Protein AF-A0A173RDM0-F1 (afdb_monomer_lite)

Secondary structure (DSSP, 8-state):
--PPPSS--HHHHHHS-HHHHHHHHHHHHHHHHHHHHHHHHHSS-HHHHHHHHHHHHHHHHHHHHHH-TTT--HHHHHHHHHHHHHHHHHHHHHHHHHHHHHHHHHHHHHHHHHHHHHHHHHHHHHHHHHHHHHHHHHHHHHHHHTTS-STTHHHHHHHHHHHHHHHHHHHHHHHHHHHHHHHHHHHHHHHHHHHHHHHHHHHHHHHHHTTSTT----HHHHHHHHHHHHHHHHHHHHHHHHHHHHHHHHHHHHHHHTT-

Foldseek 3Di:
DPFDDLAAPPVLLVPDDPVLVVQLVVLVVQLVVLLVVLLVLLQDFPVVNLVVLLVVLLVVLVVVCVVVVPPDDPVVSNVSSVVCSVVSSLVVLLQSLLSSLQSSLSNSVSRLVSVVVVVVVVVVVVVVVVVVVVVVVVVVCVVVCVPPDDDPCPVVVVVVVVVVVVVVVVVVVVVVVVVVVVSVVSSVVSSVVSLVVSLVSLQVSLVSSCPHPPGHRDPVSSVSSSVSSVNSNCVNVVVVVVVVVVVVVVVVVVVVVVVD

InterPro domains:
  IPR006976 VanZ-LLP1 [PF04892] (29-237)

Structure (mmCIF, N/CA/C/O backbone):
data_AF-A0A173RDM0-F1
#
_entry.id   AF-A0A173RDM0-F1
#
loop_
_atom_site.group_PDB
_atom_site.id
_atom_site.type_symbol
_atom_site.label_atom_id
_atom_site.label_alt_id
_atom_site.label_comp_id
_atom_site.label_asym_id
_atom_site.label_entity_id
_atom_site.label_seq_id
_atom_site.pdbx_PDB_ins_code
_atom_site.Cartn_x
_atom_site.Cartn_y
_atom_site.Cartn_z
_atom_site.occupancy
_atom_site.B_iso_or_equiv
_atom_site.auth_seq_id
_atom_site.auth_comp_id
_atom_site.auth_asym_id
_atom_site.auth_atom_id
_atom_site.pdbx_PDB_model_num
ATOM 1 N N . MET A 1 1 ? 6.163 -3.564 24.973 1.00 37.34 1 MET A N 1
ATOM 2 C CA . MET A 1 1 ? 4.983 -3.225 24.145 1.00 37.34 1 MET A CA 1
ATOM 3 C C . MET A 1 1 ? 4.821 -4.294 23.071 1.00 37.34 1 MET A C 1
ATOM 5 O O . MET A 1 1 ? 5.666 -4.372 22.192 1.00 37.34 1 MET A O 1
ATOM 9 N N . ARG A 1 2 ? 3.817 -5.180 23.154 1.00 45.16 2 ARG A N 1
ATOM 10 C CA . ARG A 1 2 ? 3.552 -6.128 22.054 1.00 45.16 2 ARG A CA 1
ATOM 11 C C . ARG A 1 2 ? 2.867 -5.345 20.935 1.00 45.16 2 ARG A C 1
ATOM 13 O O . ARG A 1 2 ? 1.696 -5.005 21.074 1.00 45.16 2 ARG A O 1
ATOM 20 N N . GLY A 1 3 ? 3.622 -4.988 19.896 1.00 52.41 3 GLY A N 1
ATOM 21 C CA . GLY A 1 3 ? 3.074 -4.339 18.705 1.00 52.41 3 GLY A CA 1
ATOM 22 C C . GLY A 1 3 ? 1.970 -5.198 18.088 1.00 52.41 3 GLY A C 1
ATOM 23 O O . GLY A 1 3 ? 2.013 -6.427 18.182 1.00 52.41 3 GLY A O 1
ATOM 24 N N . LEU A 1 4 ? 0.963 -4.561 17.495 1.00 55.09 4 LEU A N 1
ATOM 25 C CA . LEU A 1 4 ? -0.142 -5.276 16.863 1.00 55.09 4 LEU A CA 1
ATOM 26 C C . LEU A 1 4 ? 0.380 -6.170 15.726 1.00 55.09 4 LEU A C 1
ATOM 28 O O . LEU A 1 4 ? 1.287 -5.757 15.007 1.00 55.09 4 LEU A O 1
ATOM 32 N N . PRO A 1 5 ? -0.108 -7.408 15.587 1.00 61.81 5 PRO A N 1
ATOM 33 C CA . PRO A 1 5 ? 0.360 -8.323 14.549 1.00 61.81 5 PRO A CA 1
ATOM 34 C C . PRO A 1 5 ? 0.052 -7.803 13.130 1.00 61.81 5 PRO A C 1
ATOM 36 O O . PRO A 1 5 ? -0.924 -7.088 12.926 1.00 61.81 5 PRO A O 1
ATOM 39 N N . PHE A 1 6 ? 0.845 -8.205 12.124 1.00 71.25 6 PHE A N 1
ATOM 40 C CA . PHE A 1 6 ? 0.578 -7.945 10.686 1.00 71.25 6 PHE A CA 1
ATOM 41 C C . PHE A 1 6 ? -0.589 -8.804 10.136 1.00 71.25 6 PHE A C 1
ATOM 43 O O . PHE A 1 6 ? -0.755 -9.017 8.937 1.00 71.25 6 PHE A O 1
ATOM 50 N N . TYR A 1 7 ? -1.396 -9.357 11.034 1.00 77.56 7 TYR A N 1
ATOM 51 C CA . TYR A 1 7 ? -2.495 -10.266 10.759 1.00 77.56 7 TYR A CA 1
ATOM 52 C C . TYR A 1 7 ? -3.587 -10.053 11.803 1.00 77.56 7 TYR A C 1
ATOM 54 O O . TYR A 1 7 ? -3.336 -9.547 12.894 1.00 77.56 7 TYR A O 1
ATOM 62 N N . VAL A 1 8 ? -4.805 -10.475 11.483 1.00 81.94 8 VAL A N 1
ATOM 63 C CA . VAL A 1 8 ? -5.948 -10.372 12.393 1.00 81.94 8 VAL A CA 1
ATOM 64 C C . VAL A 1 8 ? -5.912 -11.517 13.395 1.00 81.94 8 VAL A C 1
ATOM 66 O O . VAL A 1 8 ? -5.860 -12.686 13.009 1.00 81.94 8 VAL A O 1
ATOM 69 N N . LYS A 1 9 ? -6.008 -11.217 14.695 1.00 84.44 9 LYS A N 1
ATOM 70 C CA . LYS A 1 9 ? -6.143 -12.263 15.726 1.00 84.44 9 LYS A CA 1
ATOM 71 C C . LYS A 1 9 ? -7.353 -13.164 15.458 1.00 84.44 9 LYS A C 1
ATOM 73 O O . LYS A 1 9 ? -8.431 -12.680 15.109 1.00 84.44 9 LYS A O 1
ATOM 78 N N . ARG A 1 10 ? -7.219 -14.467 15.737 1.00 84.75 10 ARG A N 1
ATOM 79 C CA . ARG A 1 10 ? -8.282 -15.475 15.530 1.00 84.75 10 ARG A CA 1
ATOM 80 C C . ARG A 1 10 ? -9.626 -15.063 16.142 1.00 84.75 10 ARG A C 1
ATOM 82 O O . ARG A 1 10 ? -10.663 -15.229 15.509 1.00 84.75 10 ARG A O 1
ATOM 89 N N . GLU A 1 11 ? -9.611 -14.481 17.341 1.00 81.94 11 GLU A N 1
ATOM 90 C CA . GLU A 1 11 ? -10.818 -13.986 18.019 1.00 81.94 11 GLU A CA 1
ATOM 91 C C . GLU A 1 11 ? -11.500 -12.830 17.275 1.00 81.94 11 GLU A C 1
ATOM 93 O O . GLU A 1 11 ? -12.729 -12.777 17.210 1.00 81.94 11 GLU A O 1
ATOM 98 N N . ALA A 1 12 ? -10.713 -11.912 16.705 1.00 81.06 12 ALA A N 1
ATOM 99 C CA . ALA A 1 12 ? -11.221 -10.787 15.925 1.00 81.06 12 ALA A CA 1
ATOM 100 C C . ALA A 1 12 ? -11.820 -11.269 14.607 1.00 81.06 12 ALA A C 1
ATOM 102 O O . ALA A 1 12 ? -12.939 -10.884 14.275 1.00 81.06 12 ALA A O 1
ATOM 103 N N . PHE A 1 13 ? -11.148 -12.194 13.922 1.00 86.25 13 PHE A N 1
ATOM 104 C CA . PHE A 1 13 ? -11.665 -12.793 12.696 1.00 86.25 13 PHE A CA 1
ATOM 105 C C . PHE A 1 13 ? -12.969 -13.572 12.943 1.00 86.25 13 PHE A C 1
ATOM 107 O O . PHE A 1 13 ? -13.962 -13.362 12.249 1.00 86.25 13 PHE A O 1
ATOM 114 N N . ALA A 1 14 ? -13.016 -14.409 13.986 1.00 85.62 14 ALA A N 1
ATOM 115 C CA . ALA A 1 14 ? -14.187 -15.222 14.326 1.00 85.62 14 ALA A CA 1
ATOM 116 C C . ALA A 1 14 ? -15.419 -14.405 14.758 1.00 85.62 14 ALA A C 1
ATOM 118 O O . ALA A 1 14 ? -16.542 -14.899 14.677 1.00 85.62 14 ALA A O 1
ATOM 119 N N . ARG A 1 15 ? -15.232 -13.157 15.200 1.00 84.62 15 ARG A N 1
ATOM 120 C CA . ARG A 1 15 ? -16.315 -12.239 15.602 1.00 84.62 15 ARG A CA 1
ATOM 121 C C . ARG A 1 15 ? -16.619 -11.154 14.566 1.00 84.62 15 ARG A C 1
ATOM 123 O O . ARG A 1 15 ? -17.578 -10.398 14.747 1.00 84.62 15 ARG A O 1
ATOM 130 N N . ALA A 1 16 ? -15.807 -11.056 13.515 1.00 85.50 16 ALA A N 1
ATOM 131 C CA . ALA A 1 16 ? -16.049 -10.170 12.387 1.00 85.50 16 ALA A CA 1
ATOM 132 C C . ALA A 1 16 ? -17.231 -10.677 11.557 1.00 85.50 16 ALA A C 1
ATOM 134 O O . ALA A 1 16 ? -17.419 -11.890 11.406 1.00 85.50 16 ALA A O 1
ATOM 135 N N . ASP A 1 17 ? -17.998 -9.742 11.004 1.00 89.00 17 ASP A N 1
ATOM 136 C CA . ASP A 1 17 ? -19.141 -10.051 10.146 1.00 89.00 17 ASP A CA 1
ATOM 137 C C . ASP A 1 17 ? -18.649 -10.556 8.774 1.00 89.00 17 ASP A C 1
ATOM 139 O O . ASP A 1 17 ? -17.546 -10.212 8.338 1.00 89.00 17 ASP A O 1
ATOM 143 N N . THR A 1 18 ? -19.470 -11.320 8.044 1.00 90.25 18 THR A N 1
ATOM 144 C CA . THR A 1 18 ? -19.082 -11.941 6.758 1.00 90.25 18 THR A CA 1
ATOM 145 C C . THR A 1 18 ? -18.484 -10.937 5.771 1.00 90.25 18 THR A C 1
ATOM 147 O O . THR A 1 18 ? -17.451 -11.204 5.166 1.00 90.25 18 THR A O 1
ATOM 150 N N . ARG A 1 19 ? -19.065 -9.734 5.668 1.00 89.94 19 ARG A N 1
ATOM 151 C CA . ARG A 1 19 ? -18.565 -8.668 4.781 1.00 89.94 19 ARG A CA 1
ATOM 152 C C . ARG A 1 19 ? -17.140 -8.222 5.123 1.00 89.94 19 ARG A C 1
ATOM 154 O O . ARG A 1 19 ? -16.366 -7.933 4.220 1.00 89.94 19 ARG A O 1
ATOM 161 N N . GLN A 1 20 ? -16.792 -8.159 6.409 1.00 88.69 20 GLN A N 1
ATOM 162 C CA . GLN A 1 20 ? -15.454 -7.755 6.858 1.00 88.69 20 GLN A CA 1
ATOM 163 C C . GLN A 1 20 ? -14.430 -8.848 6.574 1.00 88.69 20 GLN A C 1
ATOM 165 O O . GLN A 1 20 ? -13.342 -8.546 6.095 1.00 88.69 20 GLN A O 1
ATOM 170 N N . ARG A 1 21 ? -14.804 -10.113 6.802 1.00 91.12 21 ARG A N 1
ATOM 171 C CA . ARG A 1 21 ? -13.953 -11.261 6.467 1.00 91.12 21 ARG A CA 1
ATOM 172 C C . ARG A 1 21 ? -13.668 -11.322 4.973 1.00 91.12 21 ARG A C 1
ATOM 174 O O . ARG A 1 21 ? -12.517 -11.468 4.589 1.00 91.12 21 ARG A O 1
ATOM 181 N N . VAL A 1 22 ? -14.700 -11.159 4.143 1.00 93.50 22 VAL A N 1
ATOM 182 C CA . VAL A 1 22 ? -14.549 -11.129 2.683 1.00 93.50 22 VAL A CA 1
ATOM 183 C C . VAL A 1 22 ? -13.646 -9.970 2.263 1.00 93.50 22 VAL A C 1
ATOM 185 O O . VAL A 1 22 ? -12.690 -10.198 1.537 1.00 93.50 22 VAL A O 1
ATOM 188 N N . ALA A 1 23 ? -13.875 -8.752 2.765 1.00 93.00 23 ALA A N 1
ATOM 189 C CA . ALA A 1 23 ? -13.035 -7.599 2.431 1.00 93.00 23 ALA A CA 1
ATOM 190 C C . ALA A 1 23 ? -11.559 -7.789 2.832 1.00 93.00 23 ALA A C 1
ATOM 192 O O . ALA A 1 23 ? -10.673 -7.396 2.082 1.00 93.00 23 ALA A O 1
ATOM 193 N N . TYR A 1 24 ? -11.301 -8.422 3.979 1.00 92.88 24 TYR A N 1
ATOM 194 C CA . TYR A 1 24 ? -9.956 -8.776 4.433 1.00 92.88 24 TYR A CA 1
ATOM 195 C C . TYR A 1 24 ? -9.271 -9.824 3.556 1.00 92.88 24 TYR A C 1
ATOM 197 O O . TYR A 1 24 ? -8.104 -9.676 3.205 1.00 92.88 24 TYR A O 1
ATOM 205 N N . ILE A 1 25 ? -9.989 -10.889 3.194 1.00 94.19 25 ILE A N 1
ATOM 206 C CA . ILE A 1 25 ? -9.446 -11.929 2.315 1.00 94.19 25 ILE A CA 1
ATOM 207 C C . ILE A 1 25 ? -9.156 -11.328 0.938 1.00 94.19 25 ILE A C 1
ATOM 209 O O . ILE A 1 25 ? -8.079 -11.540 0.393 1.00 94.19 25 ILE A O 1
ATOM 213 N N . LEU A 1 26 ? -10.076 -10.521 0.402 1.00 96.12 26 LEU A N 1
ATOM 214 C CA . LEU A 1 26 ? -9.888 -9.840 -0.877 1.00 96.12 26 LEU A CA 1
ATOM 215 C C . LEU A 1 26 ? -8.693 -8.881 -0.851 1.00 96.12 26 LEU A C 1
ATOM 217 O O . LEU A 1 26 ? -7.921 -8.869 -1.804 1.00 96.12 26 LEU A O 1
ATOM 221 N N . SER A 1 27 ? -8.496 -8.108 0.224 1.00 95.62 27 SER A N 1
ATOM 222 C CA . SER A 1 27 ? -7.324 -7.230 0.321 1.00 95.62 27 SER A CA 1
ATOM 223 C C . SER A 1 27 ? -6.015 -8.017 0.395 1.00 95.62 27 SER A C 1
ATOM 225 O O . SER A 1 27 ? -5.040 -7.610 -0.228 1.00 95.62 27 SER A O 1
ATOM 227 N N . ALA A 1 28 ? -5.992 -9.165 1.081 1.00 94.88 28 ALA A N 1
ATOM 228 C CA . ALA A 1 28 ? -4.827 -10.051 1.098 1.00 94.88 28 ALA A CA 1
ATOM 229 C C . ALA A 1 28 ? -4.527 -10.636 -0.293 1.00 94.88 28 ALA A C 1
ATOM 231 O O . ALA A 1 28 ? -3.381 -10.625 -0.737 1.00 94.88 28 ALA A O 1
ATOM 232 N N . VAL A 1 29 ? -5.561 -11.093 -1.007 1.00 96.62 29 VAL A N 1
ATOM 233 C CA . VAL A 1 29 ? -5.436 -11.607 -2.381 1.00 96.62 29 VAL A CA 1
ATOM 234 C C . VAL A 1 29 ? -4.909 -10.529 -3.329 1.00 96.62 29 VAL A C 1
ATOM 236 O O . VAL A 1 29 ? -4.059 -10.831 -4.161 1.00 96.62 29 VAL A O 1
ATOM 239 N N . LEU A 1 30 ? -5.351 -9.275 -3.189 1.00 96.94 30 LEU A N 1
ATOM 240 C CA . LEU A 1 30 ? -4.840 -8.157 -3.990 1.00 96.94 30 LEU A CA 1
ATOM 241 C C . LEU A 1 30 ? -3.343 -7.917 -3.762 1.00 96.94 30 LEU A C 1
ATOM 243 O O . LEU A 1 30 ? -2.615 -7.745 -4.735 1.00 96.94 30 LEU A O 1
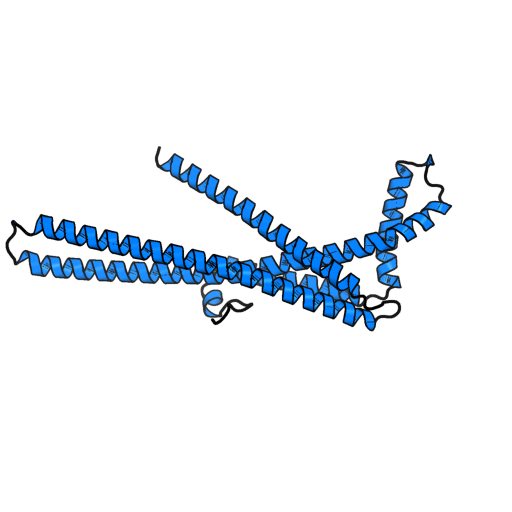ATOM 247 N N . VAL A 1 31 ? -2.876 -7.956 -2.508 1.00 96.31 31 VAL A N 1
ATOM 248 C CA . VAL A 1 31 ? -1.439 -7.842 -2.198 1.00 96.31 31 VAL A CA 1
ATOM 249 C C . VAL A 1 31 ? -0.662 -8.977 -2.858 1.00 96.31 31 VAL A C 1
ATOM 251 O O . VAL A 1 31 ? 0.293 -8.717 -3.579 1.00 96.31 31 VAL A O 1
ATOM 254 N N . ILE A 1 32 ? -1.100 -10.228 -2.678 1.00 96.56 32 ILE A N 1
ATOM 255 C CA . ILE A 1 32 ? -0.444 -11.397 -3.287 1.00 96.56 32 ILE A CA 1
ATOM 256 C C . ILE A 1 32 ? -0.410 -11.265 -4.811 1.00 96.56 32 ILE A C 1
ATOM 258 O O . ILE A 1 32 ? 0.621 -11.508 -5.425 1.00 96.56 32 ILE A O 1
ATOM 262 N N . THR A 1 33 ? -1.515 -10.830 -5.416 1.00 96.31 33 THR A N 1
ATOM 263 C CA . THR A 1 33 ? -1.601 -10.621 -6.865 1.00 96.31 33 THR A CA 1
ATOM 264 C C . THR A 1 33 ? -0.572 -9.596 -7.329 1.00 96.31 33 THR A C 1
ATOM 266 O O . THR A 1 33 ? 0.139 -9.862 -8.292 1.00 96.31 33 THR A O 1
ATOM 269 N N . MET A 1 34 ? -0.437 -8.463 -6.633 1.00 96.50 34 MET A N 1
ATOM 270 C CA . MET A 1 34 ? 0.558 -7.445 -6.985 1.00 96.50 34 MET A CA 1
ATOM 271 C C . MET A 1 34 ? 1.994 -7.945 -6.829 1.00 96.50 34 MET A C 1
ATOM 273 O O . MET A 1 34 ? 2.805 -7.705 -7.717 1.00 96.50 34 MET A O 1
ATOM 277 N N . LEU A 1 35 ? 2.297 -8.697 -5.768 1.00 95.81 35 LEU A N 1
ATOM 278 C CA . LEU A 1 35 ? 3.610 -9.334 -5.610 1.00 95.81 35 LEU A CA 1
ATOM 279 C C . LEU A 1 35 ? 3.883 -10.323 -6.757 1.00 95.81 35 LEU A C 1
ATOM 281 O O . LEU A 1 35 ? 4.968 -10.344 -7.325 1.00 95.81 35 LEU A O 1
ATOM 285 N N . CYS A 1 36 ? 2.892 -11.120 -7.161 1.00 94.19 36 CYS A N 1
ATOM 286 C CA . CYS A 1 36 ? 3.046 -12.022 -8.301 1.00 94.19 36 CYS A CA 1
ATOM 287 C C . CYS A 1 36 ? 3.257 -11.269 -9.620 1.00 94.19 36 CYS A C 1
ATOM 289 O O . CYS A 1 36 ? 4.033 -11.735 -10.447 1.00 94.19 36 CYS A O 1
ATOM 291 N N . VAL A 1 37 ? 2.576 -10.138 -9.831 1.00 92.25 37 VAL A N 1
ATOM 292 C CA . VAL A 1 37 ? 2.743 -9.299 -11.029 1.00 92.25 37 VAL A CA 1
ATOM 293 C C . VAL A 1 37 ? 4.159 -8.726 -11.092 1.00 92.25 37 VAL A C 1
ATOM 295 O O . VAL A 1 37 ? 4.824 -8.923 -12.106 1.00 92.25 37 VAL A O 1
ATOM 298 N N . ILE A 1 38 ? 4.638 -8.109 -10.006 1.00 93.00 38 ILE A N 1
ATOM 299 C CA . ILE A 1 38 ? 5.991 -7.532 -9.931 1.00 93.00 38 ILE A CA 1
ATOM 300 C C . ILE A 1 38 ? 7.040 -8.618 -10.165 1.00 93.00 38 ILE A C 1
ATOM 302 O O . ILE A 1 38 ? 7.865 -8.498 -11.067 1.00 93.00 38 ILE A O 1
ATOM 306 N N . PHE A 1 39 ? 6.932 -9.743 -9.453 1.00 91.62 39 PHE A N 1
ATOM 307 C CA . PHE A 1 39 ? 7.843 -10.871 -9.633 1.00 91.62 39 PHE A CA 1
ATOM 308 C C . PHE A 1 39 ? 7.868 -11.378 -11.082 1.00 91.62 39 PHE A C 1
ATOM 310 O O . PHE A 1 39 ? 8.923 -11.718 -11.612 1.00 91.62 39 PHE A O 1
ATOM 317 N N . ARG A 1 40 ? 6.713 -11.415 -11.758 1.00 89.62 40 ARG A N 1
ATOM 318 C CA . ARG A 1 40 ? 6.636 -11.863 -13.154 1.00 89.62 40 ARG A CA 1
ATOM 319 C C . ARG A 1 40 ? 7.325 -10.893 -14.114 1.00 89.62 40 ARG A C 1
ATOM 321 O O . ARG A 1 40 ? 7.931 -11.350 -15.079 1.00 89.62 40 ARG A O 1
ATOM 328 N N . PHE A 1 41 ? 7.230 -9.587 -13.870 1.00 86.56 41 PHE A N 1
ATOM 329 C CA . PHE A 1 41 ? 7.936 -8.578 -14.663 1.00 86.56 41 PHE A CA 1
ATOM 330 C C . PHE A 1 41 ? 9.437 -8.539 -14.373 1.00 86.56 41 PHE A C 1
ATOM 332 O O . PHE A 1 41 ? 10.229 -8.318 -15.287 1.00 86.56 41 PHE A O 1
ATOM 339 N N . SER A 1 42 ? 9.823 -8.829 -13.136 1.00 85.88 42 SER A N 1
ATOM 340 C CA . SER A 1 42 ? 11.211 -8.979 -12.703 1.00 85.88 42 SER A CA 1
ATOM 341 C C . SER A 1 42 ? 11.891 -10.215 -13.289 1.00 85.88 42 SER A C 1
ATOM 343 O O . SER A 1 42 ? 13.030 -10.139 -13.735 1.00 85.88 42 SER A O 1
ATOM 345 N N . ALA A 1 43 ? 11.173 -11.339 -13.377 1.00 84.25 43 ALA A N 1
ATOM 346 C CA . ALA A 1 43 ? 11.659 -12.577 -13.990 1.00 84.25 43 ALA A CA 1
ATOM 347 C C . ALA A 1 43 ? 11.765 -12.527 -15.521 1.00 84.25 43 ALA A C 1
ATOM 349 O O . ALA A 1 43 ? 12.333 -13.436 -16.122 1.00 84.25 43 ALA A O 1
ATOM 350 N N . ALA A 1 44 ? 11.189 -11.511 -16.163 1.00 80.25 44 ALA A N 1
ATOM 351 C CA . ALA A 1 44 ? 11.292 -11.350 -17.602 1.00 80.25 44 ALA A CA 1
ATOM 352 C C . ALA A 1 44 ? 12.665 -10.770 -17.981 1.00 80.25 44 ALA A C 1
ATOM 354 O O . ALA A 1 44 ? 13.074 -9.726 -17.454 1.00 80.25 44 ALA A O 1
ATOM 355 N N . ASP A 1 45 ? 13.330 -11.409 -18.950 1.00 70.31 45 ASP A N 1
ATOM 356 C CA . ASP A 1 45 ? 14.581 -10.919 -19.535 1.00 70.31 45 ASP A CA 1
ATOM 357 C C . ASP A 1 45 ? 14.460 -9.454 -19.966 1.00 70.31 45 ASP A C 1
ATOM 359 O O . ASP A 1 45 ? 13.380 -8.964 -20.331 1.00 70.31 45 ASP A O 1
ATOM 363 N N . ALA A 1 46 ? 15.592 -8.743 -19.946 1.00 63.31 46 ALA A N 1
ATOM 364 C CA . ALA A 1 46 ? 15.636 -7.325 -20.293 1.00 63.31 46 ALA A CA 1
ATOM 365 C C . ALA A 1 46 ? 14.970 -7.038 -21.649 1.00 63.31 46 ALA A C 1
ATOM 367 O O . ALA A 1 46 ? 14.215 -6.074 -21.746 1.00 63.31 46 ALA A O 1
ATOM 368 N N . THR A 1 47 ? 15.142 -7.931 -22.629 1.00 62.66 47 THR A N 1
ATOM 369 C CA . THR A 1 47 ? 14.545 -7.856 -23.972 1.00 62.66 47 THR A CA 1
ATOM 370 C C . THR A 1 47 ? 13.017 -7.940 -23.966 1.00 62.66 47 THR A C 1
ATOM 372 O O . THR A 1 47 ? 12.344 -7.216 -24.691 1.00 62.66 47 THR A O 1
ATOM 375 N N . HIS A 1 48 ? 12.424 -8.784 -23.123 1.00 62.59 48 HIS A N 1
ATOM 376 C CA . HIS A 1 48 ? 10.969 -8.927 -23.060 1.00 62.59 48 HIS A CA 1
ATOM 377 C C . HIS A 1 48 ? 10.314 -7.722 -22.364 1.00 62.59 48 HIS A C 1
ATOM 379 O O . HIS A 1 48 ? 9.269 -7.230 -22.792 1.00 62.59 48 HIS A O 1
ATOM 385 N N . SER A 1 49 ? 10.951 -7.207 -21.308 1.00 63.22 49 SER A N 1
ATOM 386 C CA . SER A 1 49 ? 10.494 -5.991 -20.620 1.00 63.22 49 SER A CA 1
ATOM 387 C C . SER A 1 49 ? 10.681 -4.719 -21.456 1.00 63.22 49 SER A C 1
ATOM 389 O O . SER A 1 49 ? 9.830 -3.821 -21.421 1.00 63.22 49 SER A O 1
ATOM 391 N N . SER A 1 50 ? 11.765 -4.660 -22.240 1.00 63.38 50 SER A N 1
ATOM 392 C CA . SER A 1 50 ? 12.026 -3.566 -23.166 1.00 63.38 50 SER A CA 1
ATOM 393 C C . SER A 1 50 ? 11.018 -3.601 -24.301 1.00 63.38 50 SER A C 1
ATOM 395 O O . SER A 1 50 ? 10.401 -2.579 -24.534 1.00 63.38 50 SER A O 1
ATOM 397 N N . HIS A 1 51 ? 10.714 -4.753 -24.910 1.00 69.75 51 HIS A N 1
ATOM 398 C CA . HIS A 1 51 ? 9.728 -4.832 -25.998 1.00 69.75 51 HIS A CA 1
ATOM 399 C C . HIS A 1 51 ? 8.315 -4.375 -25.601 1.00 69.75 51 HIS A C 1
ATOM 401 O O . HIS A 1 51 ? 7.627 -3.732 -26.399 1.00 69.75 51 HIS A O 1
ATOM 407 N N . LEU A 1 52 ? 7.861 -4.663 -24.372 1.00 74.38 52 LEU A N 1
ATOM 408 C CA . LEU A 1 52 ? 6.564 -4.163 -23.898 1.00 74.38 52 LEU A CA 1
ATOM 409 C C . LEU A 1 52 ? 6.572 -2.631 -23.787 1.00 74.38 52 LEU A C 1
ATOM 411 O O . LEU A 1 52 ? 5.644 -1.966 -24.254 1.00 74.38 52 LEU A O 1
ATOM 415 N N . SER A 1 53 ? 7.642 -2.077 -23.210 1.00 73.25 53 SER A N 1
ATOM 416 C CA . SER A 1 53 ? 7.826 -0.631 -23.060 1.00 73.25 53 SER A CA 1
ATOM 417 C C . SER A 1 53 ? 8.021 0.049 -24.417 1.00 73.25 53 SER A C 1
ATOM 419 O O . SER A 1 53 ? 7.377 1.053 -24.692 1.00 73.25 53 SER A O 1
ATOM 421 N N . GLU A 1 54 ? 8.822 -0.533 -25.304 1.00 70.75 54 GLU A N 1
ATOM 422 C CA . GLU A 1 54 ? 9.084 -0.115 -26.682 1.00 70.75 54 GLU A CA 1
ATOM 423 C C . GLU A 1 54 ? 7.781 -0.049 -27.486 1.00 70.75 54 GLU A C 1
ATOM 425 O O . GLU A 1 54 ? 7.509 0.951 -28.147 1.00 70.75 54 GLU A O 1
ATOM 430 N N . GLY A 1 55 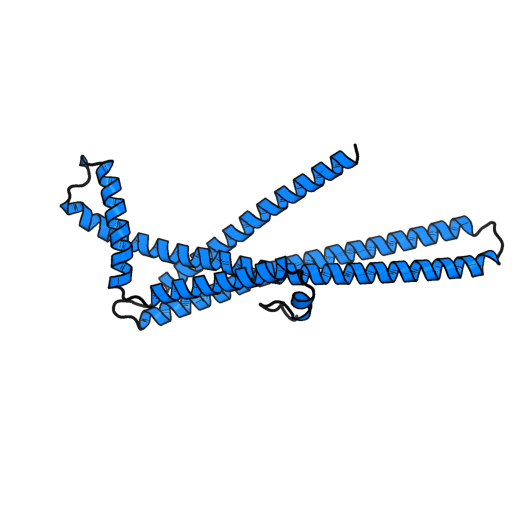? 6.904 -1.051 -27.357 1.00 74.75 55 GLY A N 1
ATOM 431 C CA . GLY A 1 55 ? 5.578 -1.033 -27.975 1.00 74.75 55 GLY A CA 1
ATOM 432 C C . GLY A 1 55 ? 4.716 0.147 -27.509 1.00 74.75 55 GLY A C 1
ATOM 433 O O . GLY A 1 55 ? 4.031 0.771 -28.325 1.00 74.75 55 GLY A O 1
ATOM 434 N N . VAL A 1 56 ? 4.773 0.493 -26.219 1.00 80.00 56 VAL A N 1
ATOM 435 C CA . VAL A 1 56 ? 4.109 1.689 -25.669 1.00 80.00 56 VAL A CA 1
ATOM 436 C C . VAL A 1 56 ? 4.774 2.970 -26.181 1.00 80.00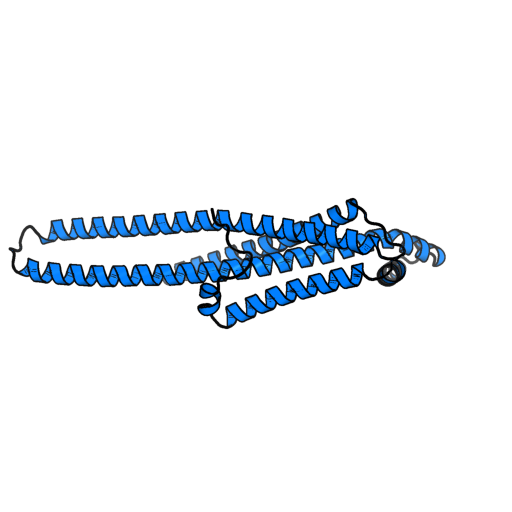 56 VAL A C 1
ATOM 438 O O . VAL A 1 56 ? 4.068 3.879 -26.614 1.00 80.00 56 VAL A O 1
ATOM 441 N N . CYS A 1 57 ? 6.106 3.029 -26.215 1.00 79.06 57 CYS A N 1
ATOM 442 C CA . CYS A 1 57 ? 6.878 4.178 -26.694 1.00 79.06 57 CYS A CA 1
ATOM 443 C C . CYS A 1 57 ? 6.587 4.480 -28.164 1.00 79.06 57 CYS A C 1
ATOM 445 O O . CYS A 1 57 ? 6.281 5.617 -28.516 1.00 79.06 57 CYS A O 1
ATOM 447 N N . ILE A 1 58 ? 6.604 3.457 -29.020 1.00 77.75 58 ILE A N 1
ATOM 448 C CA . ILE A 1 58 ? 6.299 3.577 -30.447 1.00 77.75 58 ILE A CA 1
ATOM 449 C C . ILE A 1 58 ? 4.861 4.058 -30.651 1.00 77.75 58 ILE A C 1
ATOM 451 O O . ILE A 1 58 ? 4.628 4.912 -31.506 1.00 77.75 58 ILE A O 1
ATOM 455 N N . ARG A 1 59 ? 3.889 3.546 -29.880 1.00 81.94 59 ARG A N 1
ATOM 456 C CA . ARG A 1 59 ? 2.504 4.045 -29.934 1.00 81.94 59 ARG A CA 1
ATOM 457 C C . ARG A 1 59 ? 2.443 5.519 -29.546 1.00 81.94 59 ARG A C 1
ATOM 459 O O . ARG A 1 59 ? 1.901 6.307 -30.308 1.00 81.94 59 ARG A O 1
ATOM 466 N N . LEU A 1 60 ? 3.063 5.900 -28.430 1.00 80.94 60 LEU A N 1
ATOM 467 C CA . LEU A 1 60 ? 3.077 7.282 -27.945 1.00 80.94 60 LEU A CA 1
ATOM 468 C C . LEU A 1 60 ? 3.690 8.245 -28.976 1.00 80.94 60 LEU A C 1
ATOM 470 O O . LEU A 1 60 ? 3.116 9.281 -29.294 1.00 80.94 60 LEU A O 1
ATOM 474 N N . VAL A 1 61 ? 4.838 7.872 -29.540 1.00 80.12 61 VAL A N 1
ATOM 475 C CA . VAL A 1 61 ? 5.568 8.664 -30.536 1.00 80.12 61 VAL A CA 1
ATOM 476 C C . VAL A 1 61 ? 4.800 8.757 -31.860 1.00 80.12 61 VAL A C 1
ATOM 478 O O . VAL A 1 61 ? 4.820 9.806 -32.501 1.00 80.12 61 VAL A O 1
ATOM 481 N N . ARG A 1 62 ? 4.066 7.708 -32.263 1.00 80.06 62 ARG A N 1
ATOM 482 C CA . ARG A 1 62 ? 3.165 7.763 -33.430 1.00 80.06 62 ARG A CA 1
ATOM 483 C C . ARG A 1 62 ? 1.994 8.716 -33.216 1.00 80.06 62 ARG A C 1
ATOM 485 O O . ARG A 1 62 ? 1.708 9.497 -34.120 1.00 80.06 62 ARG A O 1
ATOM 492 N N . GLU A 1 63 ? 1.355 8.673 -32.048 1.00 82.19 63 GLU A N 1
ATOM 493 C CA . GLU A 1 63 ? 0.280 9.614 -31.710 1.00 82.19 63 GLU A CA 1
ATOM 494 C C . GLU A 1 63 ? 0.804 11.057 -31.722 1.00 82.19 63 GLU A C 1
ATOM 496 O O . GLU A 1 63 ? 0.202 11.924 -32.350 1.00 82.19 63 GLU A O 1
ATOM 501 N N . LEU A 1 64 ? 1.984 11.315 -31.146 1.00 78.56 64 LEU A N 1
ATOM 502 C CA . LEU A 1 64 ? 2.612 12.643 -31.180 1.00 78.56 64 LEU A CA 1
ATOM 503 C C . LEU A 1 64 ? 2.916 13.118 -32.610 1.00 78.56 64 LEU A C 1
ATOM 505 O O . LEU A 1 64 ? 2.641 14.271 -32.940 1.00 78.56 64 LEU A O 1
ATOM 509 N N . ASN A 1 65 ? 3.416 12.235 -33.480 1.00 80.06 65 ASN A N 1
ATOM 510 C CA . ASN A 1 65 ? 3.649 12.554 -34.891 1.00 80.06 65 ASN A CA 1
ATOM 511 C C . ASN A 1 65 ? 2.350 12.833 -35.671 1.00 80.06 65 ASN A C 1
ATOM 513 O O . ASN A 1 65 ? 2.372 13.590 -36.635 1.00 80.06 65 ASN A O 1
ATOM 517 N N . SER A 1 66 ? 1.216 12.247 -35.269 1.00 80.56 66 SER A N 1
ATOM 518 C CA . SER A 1 66 ? -0.085 12.554 -35.883 1.00 80.56 66 SER A CA 1
ATOM 519 C C . SER A 1 66 ? -0.559 13.982 -35.579 1.00 80.56 66 SER A C 1
ATOM 521 O O . SER A 1 66 ? -1.251 14.585 -36.396 1.00 80.56 66 SER A O 1
ATOM 523 N N . VAL A 1 67 ? -0.141 14.536 -34.435 1.00 82.50 67 VAL A N 1
ATOM 524 C CA . VAL A 1 67 ? -0.484 15.895 -33.991 1.00 82.50 67 VAL A CA 1
ATOM 525 C C . VAL A 1 67 ? 0.541 16.926 -34.487 1.00 82.50 67 VAL A C 1
ATOM 527 O O . VAL A 1 67 ? 0.162 18.047 -34.818 1.00 82.50 67 VAL A O 1
ATOM 530 N N . PHE A 1 68 ? 1.823 16.550 -34.592 1.00 78.81 68 PHE A N 1
ATOM 531 C CA . PHE A 1 68 ? 2.923 17.433 -35.014 1.00 78.81 68 PHE A CA 1
ATOM 532 C C . PHE A 1 68 ? 3.788 16.820 -36.137 1.00 78.81 68 PHE A C 1
ATOM 534 O O . PHE A 1 68 ? 4.966 16.516 -35.922 1.00 78.81 68 PHE A O 1
ATOM 541 N N . PRO A 1 69 ? 3.241 16.650 -37.354 1.00 71.19 69 PRO A N 1
ATOM 542 C CA . PRO A 1 69 ? 3.910 15.930 -38.443 1.00 71.19 69 PRO A CA 1
ATOM 543 C C . PRO A 1 69 ? 5.176 16.616 -38.987 1.00 71.19 69 PRO A C 1
ATOM 545 O O . PRO A 1 69 ? 6.071 15.933 -39.481 1.00 71.19 69 PRO A O 1
ATOM 548 N N . GLU A 1 70 ? 5.299 17.944 -38.880 1.00 68.94 70 GLU A N 1
ATOM 549 C CA . GLU A 1 70 ? 6.487 18.682 -39.352 1.00 68.94 70 GLU A CA 1
ATOM 550 C C . GLU A 1 70 ? 7.728 18.486 -38.465 1.00 68.94 70 GLU A C 1
ATOM 552 O O . GLU A 1 70 ? 8.854 18.690 -38.919 1.00 68.94 70 GLU A O 1
ATOM 557 N N . GLN A 1 71 ? 7.555 18.075 -37.205 1.00 69.69 71 GLN A N 1
ATOM 558 C CA . GLN A 1 71 ? 8.657 18.001 -36.239 1.00 69.69 71 GLN A CA 1
ATOM 559 C C . GLN A 1 71 ? 9.354 16.629 -36.203 1.00 69.69 71 GLN A C 1
ATOM 561 O O . GLN A 1 71 ? 10.506 16.549 -35.765 1.00 69.69 71 GLN A O 1
ATOM 566 N N . PHE A 1 72 ? 8.719 15.553 -36.696 1.00 66.94 72 PHE A N 1
ATOM 567 C CA . PHE A 1 72 ? 9.219 14.183 -36.511 1.00 66.94 72 PHE A CA 1
ATOM 568 C C . PHE A 1 72 ? 9.229 13.319 -37.794 1.00 66.94 72 PHE A C 1
ATOM 570 O O . PHE A 1 72 ? 8.371 12.461 -37.998 1.00 66.94 72 PHE A O 1
ATOM 577 N N . PRO A 1 73 ? 10.265 13.442 -38.648 1.00 68.88 73 PRO A N 1
ATOM 578 C CA . PRO A 1 73 ? 10.512 12.501 -39.743 1.00 68.88 73 PRO A CA 1
ATOM 579 C C . PRO A 1 73 ? 10.629 11.056 -39.231 1.00 68.88 73 PRO A C 1
ATOM 581 O O . PRO A 1 73 ? 11.204 10.820 -38.165 1.00 68.88 73 PRO A O 1
ATOM 584 N N . LYS A 1 74 ? 10.154 10.073 -40.011 1.00 68.94 74 LYS A N 1
ATOM 585 C CA . LYS A 1 74 ? 10.039 8.661 -39.583 1.00 68.94 74 LYS A CA 1
ATOM 586 C C . LYS A 1 74 ? 11.339 8.040 -39.046 1.00 68.94 74 LYS A C 1
ATOM 588 O O . LYS A 1 74 ? 11.281 7.227 -38.131 1.00 68.94 74 LYS A O 1
ATOM 593 N N . GLU A 1 75 ? 12.497 8.460 -39.549 1.00 70.69 75 GLU A N 1
ATOM 594 C CA . GLU A 1 75 ? 13.817 7.996 -39.086 1.00 70.69 75 GLU A CA 1
ATOM 595 C C . GLU A 1 75 ? 14.203 8.520 -37.694 1.00 70.69 75 GLU A C 1
ATOM 597 O O . GLU A 1 75 ? 14.923 7.852 -36.954 1.00 70.69 75 GLU A O 1
ATOM 602 N N . LYS A 1 76 ? 13.710 9.701 -37.296 1.00 74.88 76 LYS A N 1
ATOM 603 C CA . LYS A 1 76 ? 13.936 10.244 -35.948 1.00 74.88 76 LYS A CA 1
ATOM 604 C C . LYS A 1 76 ? 13.016 9.606 -34.906 1.00 74.88 76 LYS A C 1
ATOM 606 O O . LYS A 1 76 ? 13.380 9.588 -33.735 1.00 74.88 76 LYS A O 1
ATOM 611 N N . LEU A 1 77 ? 11.866 9.057 -35.314 1.00 71.94 77 LEU A N 1
ATOM 612 C CA . LEU A 1 77 ? 10.884 8.459 -34.396 1.00 71.94 77 LEU A CA 1
ATOM 613 C C . LEU A 1 77 ? 11.477 7.307 -33.577 1.00 71.94 77 LEU A C 1
ATOM 615 O O . LEU A 1 77 ? 11.185 7.207 -32.391 1.00 71.94 77 LEU A O 1
ATOM 619 N N . VAL A 1 78 ? 12.330 6.472 -34.181 1.00 74.75 78 VAL A N 1
ATOM 620 C CA . VAL A 1 78 ? 12.961 5.332 -33.489 1.00 74.75 78 VAL A CA 1
ATOM 621 C C . VAL A 1 78 ? 13.927 5.820 -32.408 1.00 74.75 78 VAL A C 1
ATOM 623 O O . VAL A 1 78 ? 13.812 5.414 -31.259 1.00 74.75 78 VAL A O 1
ATOM 626 N N . LYS A 1 79 ? 14.790 6.792 -32.733 1.00 79.75 79 LYS A N 1
ATOM 627 C CA . LYS A 1 79 ? 15.722 7.391 -31.760 1.00 79.75 79 LYS A CA 1
ATOM 628 C C . LYS A 1 79 ? 14.997 8.089 -30.607 1.00 79.75 79 LYS A C 1
ATOM 630 O O . LYS A 1 79 ? 15.455 8.051 -29.470 1.00 79.75 79 LYS A O 1
ATOM 635 N N . VAL A 1 80 ? 13.866 8.740 -30.893 1.00 79.56 80 VAL A N 1
ATOM 636 C CA . VAL A 1 80 ? 13.025 9.358 -29.857 1.00 79.56 80 VAL A CA 1
ATOM 637 C C . VAL A 1 80 ? 12.366 8.287 -28.988 1.00 79.56 80 VAL A C 1
ATOM 639 O O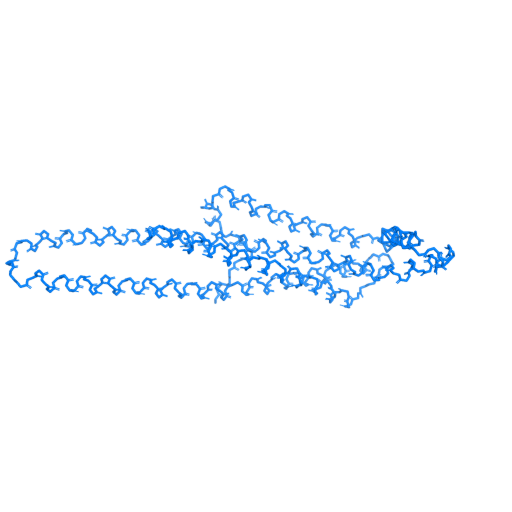 . VAL A 1 80 ? 12.361 8.438 -27.771 1.00 79.56 80 VAL A O 1
ATOM 642 N N . ALA A 1 81 ? 11.857 7.203 -29.583 1.00 78.06 81 ALA A N 1
ATOM 643 C CA . ALA A 1 81 ? 11.259 6.085 -28.854 1.00 78.06 81 ALA A CA 1
ATOM 644 C C . ALA A 1 81 ? 12.264 5.416 -27.897 1.00 78.06 81 ALA A C 1
ATOM 646 O O . ALA A 1 81 ? 11.935 5.207 -26.733 1.00 78.06 81 ALA A O 1
ATOM 647 N N . GLU A 1 82 ? 13.498 5.172 -28.345 1.00 79.81 82 GLU A N 1
ATOM 648 C CA . GLU A 1 82 ? 14.587 4.647 -27.505 1.00 79.81 82 GLU A CA 1
ATOM 649 C C . GLU A 1 82 ? 14.930 5.601 -26.347 1.00 79.81 82 GLU A C 1
ATOM 651 O O . GLU A 1 82 ? 15.122 5.172 -25.208 1.00 79.81 82 GLU A O 1
ATOM 656 N N . ALA A 1 83 ? 14.952 6.915 -26.604 1.00 83.50 83 ALA A N 1
ATOM 657 C CA . ALA A 1 83 ? 15.250 7.915 -25.579 1.00 83.50 83 ALA A CA 1
ATOM 658 C C . ALA A 1 83 ? 14.174 7.987 -24.477 1.00 83.50 83 ALA A C 1
ATOM 660 O O . ALA A 1 83 ? 14.502 8.241 -23.315 1.00 83.50 83 ALA A O 1
ATOM 661 N N . ILE A 1 84 ? 12.899 7.760 -24.819 1.00 83.56 84 ILE A N 1
ATOM 662 C CA . ILE A 1 84 ? 11.790 7.768 -23.849 1.00 83.56 84 ILE A CA 1
ATOM 663 C C . ILE A 1 84 ? 11.556 6.408 -23.178 1.00 83.56 84 ILE A C 1
ATOM 665 O O . ILE A 1 84 ? 10.911 6.365 -22.129 1.00 83.56 84 ILE A O 1
ATOM 669 N N . GLU A 1 85 ? 12.096 5.314 -23.726 1.00 84.06 85 GLU A N 1
ATOM 670 C CA . GLU A 1 85 ? 11.912 3.959 -23.194 1.00 84.06 85 GLU A CA 1
ATOM 671 C C . GLU A 1 85 ? 12.418 3.836 -21.755 1.00 84.06 85 GLU A C 1
ATOM 673 O O . GLU A 1 85 ? 11.710 3.329 -20.883 1.00 84.06 85 GLU A O 1
ATOM 678 N N . TYR A 1 86 ? 13.621 4.348 -21.478 1.00 82.19 86 TYR A N 1
ATOM 679 C CA . TYR A 1 86 ? 14.199 4.289 -20.137 1.00 82.19 86 TYR A CA 1
ATOM 680 C C . TYR A 1 86 ? 13.337 5.033 -19.092 1.00 82.19 86 TYR A C 1
ATOM 682 O O . TYR A 1 86 ? 12.983 4.410 -18.085 1.00 82.19 86 TYR A O 1
ATOM 690 N N . PRO A 1 87 ? 12.942 6.309 -19.301 1.00 86.38 87 PRO A N 1
ATOM 691 C CA . PRO A 1 87 ? 11.991 6.997 -18.427 1.00 86.38 87 PRO A CA 1
ATOM 692 C C . PRO A 1 87 ? 10.662 6.258 -18.257 1.00 86.38 87 PRO A C 1
ATOM 694 O O . PRO A 1 87 ? 10.204 6.094 -17.128 1.00 86.38 87 PRO A O 1
ATOM 697 N N . ILE A 1 88 ? 10.062 5.771 -19.350 1.00 86.06 88 ILE A N 1
ATOM 698 C CA . ILE A 1 88 ? 8.767 5.076 -19.307 1.00 86.06 88 ILE A CA 1
ATOM 699 C C . ILE A 1 88 ? 8.860 3.802 -18.468 1.00 86.06 88 ILE A C 1
ATOM 701 O O . ILE A 1 88 ? 7.994 3.565 -17.626 1.00 86.06 88 ILE A O 1
ATOM 705 N N . ARG A 1 89 ? 9.942 3.031 -18.613 1.00 83.44 89 ARG A N 1
ATOM 706 C CA . ARG A 1 89 ? 10.193 1.848 -17.784 1.00 83.44 89 ARG A CA 1
ATOM 707 C C . ARG A 1 89 ? 10.303 2.209 -16.301 1.00 83.44 89 ARG A C 1
ATOM 709 O O . ARG A 1 89 ? 9.711 1.529 -15.470 1.00 83.44 89 ARG A O 1
ATOM 716 N N . LYS A 1 90 ? 11.009 3.289 -15.947 1.00 85.19 90 LYS A N 1
ATOM 717 C CA . LYS A 1 90 ? 11.100 3.746 -14.546 1.00 85.19 90 LYS A CA 1
ATOM 718 C C . LYS A 1 90 ? 9.760 4.214 -13.990 1.00 85.19 90 LYS A C 1
ATOM 720 O O . LYS A 1 90 ? 9.453 3.921 -12.839 1.00 85.19 90 LYS A O 1
ATOM 725 N N . CYS A 1 91 ? 8.938 4.867 -14.805 1.00 88.75 91 CYS A N 1
ATOM 726 C CA . CYS A 1 91 ? 7.573 5.205 -14.418 1.00 88.75 91 CYS A CA 1
ATOM 727 C C . CYS A 1 91 ? 6.705 3.957 -14.210 1.00 88.75 91 CYS A C 1
ATOM 729 O O . CYS A 1 91 ? 5.920 3.938 -13.266 1.00 88.75 91 CYS A O 1
ATOM 731 N N . ALA A 1 92 ? 6.854 2.920 -15.041 1.00 88.31 92 ALA A N 1
ATOM 732 C CA . ALA A 1 92 ? 6.121 1.664 -14.885 1.00 88.31 92 ALA A CA 1
ATOM 733 C C . ALA A 1 92 ? 6.449 0.987 -13.545 1.00 88.31 92 ALA A C 1
ATOM 735 O O . ALA A 1 92 ? 5.533 0.776 -12.749 1.00 88.31 92 ALA A O 1
ATOM 736 N N . HIS A 1 93 ? 7.733 0.779 -13.236 1.00 88.75 93 HIS A N 1
ATOM 737 C CA . HIS A 1 93 ? 8.158 0.224 -11.944 1.00 88.75 93 HIS A CA 1
ATOM 738 C C . HIS A 1 93 ? 7.663 1.079 -10.767 1.00 88.75 93 HIS A C 1
ATOM 740 O O . HIS A 1 93 ? 6.975 0.577 -9.877 1.00 88.75 93 HIS A O 1
ATOM 746 N N . PHE A 1 94 ? 7.843 2.404 -10.829 1.00 94.44 94 PHE A N 1
ATOM 747 C CA . PHE A 1 94 ? 7.289 3.316 -9.825 1.00 94.44 94 PHE A CA 1
ATOM 748 C C . PHE A 1 94 ? 5.775 3.120 -9.628 1.00 94.44 94 PHE A C 1
ATOM 750 O O . PHE A 1 94 ? 5.296 3.096 -8.494 1.00 94.44 94 PHE A O 1
ATOM 757 N N . THR A 1 95 ? 5.001 2.964 -10.710 1.00 94.12 95 THR A N 1
ATOM 758 C CA . THR A 1 95 ? 3.548 2.755 -10.618 1.00 94.12 95 THR A CA 1
ATOM 759 C C . THR A 1 95 ? 3.172 1.393 -10.041 1.00 94.12 95 THR A C 1
ATOM 761 O O . THR A 1 95 ? 2.238 1.322 -9.243 1.00 94.12 95 THR A O 1
ATOM 764 N N . GLU A 1 96 ? 3.897 0.326 -10.378 1.00 94.06 96 GLU A N 1
ATOM 765 C CA . GLU A 1 96 ? 3.687 -1.015 -9.820 1.00 94.06 96 GLU A CA 1
ATOM 766 C C . GLU A 1 96 ? 3.880 -1.001 -8.303 1.00 94.06 96 GLU A C 1
ATOM 768 O O . GLU A 1 96 ? 3.010 -1.452 -7.549 1.00 94.06 96 GLU A O 1
ATOM 773 N N . TYR A 1 97 ? 4.970 -0.383 -7.852 1.00 96.06 97 TYR A N 1
ATOM 774 C CA . TYR A 1 97 ? 5.278 -0.210 -6.440 1.00 96.06 97 TYR A CA 1
ATOM 775 C C . TYR A 1 97 ? 4.321 0.770 -5.743 1.00 96.06 97 TYR A C 1
ATOM 777 O O . TYR A 1 97 ? 3.924 0.530 -4.601 1.00 96.06 97 TYR A O 1
ATOM 785 N N . ALA A 1 98 ? 3.825 1.808 -6.421 1.00 97.56 98 ALA A N 1
ATOM 786 C CA . ALA A 1 98 ? 2.755 2.652 -5.885 1.00 97.56 98 ALA A CA 1
ATOM 787 C C . ALA A 1 98 ? 1.448 1.876 -5.666 1.00 97.56 98 ALA A C 1
ATOM 789 O O . ALA A 1 98 ? 0.801 2.024 -4.625 1.00 97.56 98 ALA A O 1
ATOM 790 N N . VAL A 1 99 ? 1.069 0.993 -6.593 1.00 97.44 99 VAL A N 1
ATOM 791 C CA . VAL A 1 99 ? -0.099 0.116 -6.420 1.00 97.44 99 VAL A CA 1
ATOM 792 C C . VAL A 1 99 ? 0.144 -0.909 -5.304 1.00 97.44 99 VAL A C 1
ATOM 794 O O . VAL A 1 99 ? -0.765 -1.171 -4.506 1.00 97.44 99 VAL A O 1
ATOM 797 N N . LEU A 1 100 ? 1.363 -1.440 -5.168 1.00 97.31 100 LEU A N 1
ATOM 798 C CA . LEU A 1 100 ? 1.742 -2.276 -4.026 1.00 97.31 100 LEU A CA 1
ATOM 799 C C . LEU A 1 100 ? 1.571 -1.513 -2.700 1.00 97.31 100 LEU A C 1
ATOM 801 O O . LEU A 1 100 ? 0.908 -2.008 -1.789 1.00 97.31 100 LEU A O 1
ATOM 805 N N . GLY A 1 101 ? 2.060 -0.273 -2.617 1.00 96.38 101 GLY A N 1
ATOM 806 C CA . GLY A 1 101 ? 1.885 0.601 -1.454 1.00 96.38 101 GLY A CA 1
ATOM 807 C C . GLY A 1 101 ? 0.412 0.805 -1.081 1.00 96.38 101 GLY A C 1
ATOM 808 O O . GLY A 1 101 ? 0.037 0.661 0.087 1.00 96.38 101 GLY A O 1
ATOM 809 N N . ILE A 1 102 ? -0.457 1.048 -2.069 1.00 96.50 102 ILE A N 1
ATOM 810 C CA . ILE A 1 102 ? -1.910 1.179 -1.863 1.00 96.50 102 ILE A CA 1
ATOM 811 C C . ILE A 1 102 ? -2.519 -0.127 -1.331 1.00 96.50 102 ILE A C 1
ATOM 813 O O . ILE A 1 102 ? -3.292 -0.105 -0.370 1.00 96.50 102 ILE A O 1
ATOM 817 N N . THR A 1 103 ? -2.202 -1.269 -1.946 1.00 96.81 103 THR A N 1
ATOM 818 C CA . THR A 1 103 ? -2.804 -2.566 -1.588 1.00 96.81 103 THR A CA 1
ATOM 819 C C . THR A 1 103 ? -2.358 -3.056 -0.210 1.00 96.81 103 THR A C 1
ATOM 821 O O . THR A 1 103 ? -3.195 -3.527 0.566 1.00 96.81 103 THR A O 1
ATOM 824 N N . VAL A 1 104 ? -1.083 -2.872 0.149 1.00 95.69 104 VAL A N 1
ATOM 825 C CA . VAL A 1 104 ? -0.557 -3.202 1.483 1.00 95.69 104 VAL A CA 1
ATOM 826 C C . VAL A 1 104 ? -1.213 -2.329 2.555 1.00 95.69 104 VAL A C 1
ATOM 828 O O . VAL A 1 104 ? -1.696 -2.852 3.563 1.00 95.69 104 VAL A O 1
ATOM 831 N N . ASN A 1 105 ? -1.316 -1.015 2.332 1.00 93.50 105 ASN A N 1
ATOM 832 C CA . ASN A 1 105 ? -1.979 -0.118 3.283 1.00 93.50 105 ASN A CA 1
ATOM 833 C C . ASN A 1 105 ? -3.483 -0.418 3.415 1.00 93.50 105 ASN A C 1
ATOM 835 O O . ASN A 1 105 ? -4.019 -0.399 4.525 1.00 93.50 105 ASN A O 1
ATOM 839 N N . LEU A 1 106 ? -4.160 -0.799 2.325 1.00 93.75 106 LEU A N 1
ATOM 840 C CA . LEU A 1 106 ? -5.542 -1.284 2.368 1.00 93.75 106 LEU A CA 1
ATOM 841 C C . LEU A 1 106 ? -5.681 -2.557 3.218 1.00 93.75 106 LEU A C 1
ATOM 843 O O . LEU A 1 106 ? -6.611 -2.661 4.025 1.00 93.75 106 LEU A O 1
ATOM 847 N N . TYR A 1 107 ? -4.772 -3.522 3.056 1.00 93.75 107 TYR A N 1
ATOM 848 C CA . TYR A 1 107 ? -4.756 -4.750 3.850 1.00 93.75 107 TYR A CA 1
ATOM 849 C C . TYR A 1 107 ? -4.556 -4.458 5.342 1.00 93.75 107 TYR A C 1
ATOM 851 O O . TYR A 1 107 ? -5.328 -4.938 6.176 1.00 93.75 107 TYR A O 1
ATOM 859 N N . LEU A 1 108 ? -3.593 -3.606 5.689 1.00 90.50 108 LEU A N 1
ATOM 860 C CA . LEU A 1 108 ? -3.358 -3.224 7.081 1.00 90.50 108 LEU A CA 1
ATOM 861 C C . LEU A 1 108 ? -4.523 -2.450 7.684 1.00 90.50 108 LEU A C 1
ATOM 863 O O . LEU A 1 108 ? -4.899 -2.702 8.831 1.00 90.50 108 LEU A O 1
ATOM 867 N N . TRP A 1 109 ? -5.154 -1.572 6.908 1.00 88.62 109 TRP A N 1
ATOM 868 C CA . TRP A 1 109 ? -6.361 -0.887 7.345 1.00 88.62 109 TRP A CA 1
ATOM 869 C C . TRP A 1 109 ? -7.506 -1.871 7.630 1.00 88.62 109 TRP A C 1
ATOM 871 O O . TRP A 1 109 ? -8.220 -1.708 8.622 1.00 88.62 109 TRP A O 1
ATOM 881 N N . MET A 1 110 ? -7.662 -2.937 6.831 1.00 89.94 110 MET A N 1
ATOM 882 C CA . MET A 1 110 ? -8.605 -4.026 7.131 1.00 89.94 110 MET A CA 1
ATOM 883 C C . MET A 1 110 ? -8.277 -4.732 8.448 1.00 89.94 110 MET A C 1
ATOM 885 O O . MET A 1 110 ? -9.184 -4.923 9.266 1.00 89.94 110 MET A O 1
ATOM 889 N N . CYS A 1 111 ? -7.004 -5.074 8.679 1.00 87.19 111 CYS A N 1
ATOM 890 C CA . CYS A 1 111 ? -6.553 -5.681 9.933 1.00 87.19 111 CYS A CA 1
ATOM 891 C C . CYS A 1 111 ? -6.926 -4.810 11.134 1.00 87.19 111 CYS A C 1
ATOM 893 O O . CYS A 1 111 ? -7.626 -5.248 12.051 1.00 87.19 111 CYS A O 1
ATOM 895 N N . TYR A 1 112 ? -6.515 -3.545 11.077 1.00 83.94 112 TYR A N 1
ATOM 896 C CA . TYR A 1 112 ? -6.762 -2.559 12.116 1.00 83.94 112 TYR A CA 1
ATOM 897 C C . TYR A 1 112 ? -8.258 -2.361 12.379 1.00 83.94 112 TYR A C 1
ATOM 899 O O . TYR A 1 112 ? -8.713 -2.421 13.523 1.00 83.94 112 TYR A O 1
ATOM 907 N N . ARG A 1 113 ? -9.056 -2.195 11.318 1.00 84.50 113 ARG A N 1
ATOM 908 C CA . ARG A 1 113 ? -10.501 -1.980 11.425 1.00 84.50 113 ARG A CA 1
ATOM 909 C C . ARG A 1 113 ? -11.202 -3.135 12.135 1.00 84.50 113 ARG A C 1
ATOM 911 O O . ARG A 1 113 ? -12.078 -2.883 12.960 1.00 84.50 113 ARG A O 1
ATOM 918 N N . MET A 1 114 ? -10.848 -4.384 11.839 1.00 84.06 114 MET A N 1
ATOM 919 C CA . MET A 1 114 ? -11.462 -5.537 12.509 1.00 84.06 114 MET A CA 1
ATOM 920 C C . MET A 1 114 ? -11.102 -5.615 13.991 1.00 84.06 114 MET A C 1
ATOM 922 O O . MET A 1 114 ? -11.986 -5.843 14.819 1.00 84.06 114 MET A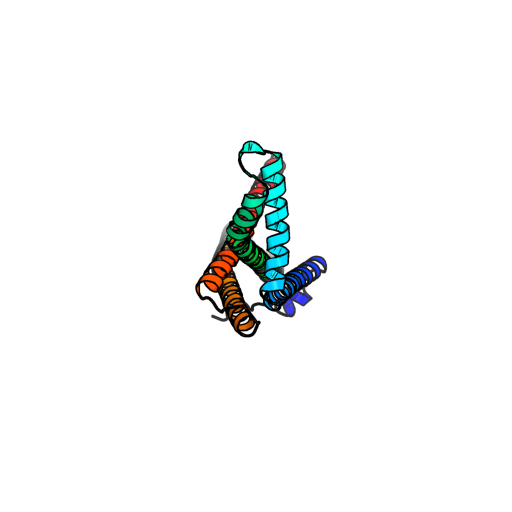 O 1
ATOM 926 N N . GLU A 1 115 ? -9.838 -5.389 14.352 1.00 82.44 115 GLU A N 1
ATOM 927 C CA . GLU A 1 115 ? -9.426 -5.395 15.761 1.00 82.44 115 GLU A CA 1
ATOM 928 C C . GLU A 1 115 ? -10.069 -4.253 16.557 1.00 82.44 115 GLU A C 1
ATOM 930 O O . GLU A 1 115 ? -10.485 -4.430 17.709 1.00 82.44 115 GLU A O 1
ATOM 935 N N . MET A 1 116 ? -10.227 -3.095 15.921 1.00 79.12 116 MET A N 1
ATOM 936 C CA . MET A 1 116 ? -10.891 -1.940 16.509 1.00 79.12 116 MET A CA 1
ATOM 937 C C . MET A 1 116 ? -12.388 -2.197 16.725 1.00 79.12 116 MET A C 1
ATOM 939 O O . MET A 1 116 ? -12.912 -1.939 17.811 1.00 79.12 116 MET A O 1
ATOM 943 N N . LEU A 1 117 ? -13.078 -2.795 15.750 1.00 78.50 117 LEU A N 1
ATOM 944 C CA . LEU A 1 117 ? -14.483 -3.181 15.899 1.00 78.50 117 LEU A CA 1
ATOM 945 C C . LEU A 1 117 ? -14.685 -4.231 16.993 1.00 78.50 117 LEU A C 1
ATOM 947 O O . LEU A 1 117 ? -15.648 -4.134 17.755 1.00 78.50 117 LEU A O 1
ATOM 951 N N . LEU A 1 118 ? -13.773 -5.200 17.118 1.00 79.62 118 LEU A N 1
ATOM 952 C CA . LEU A 1 118 ? -13.810 -6.159 18.219 1.00 79.62 118 LEU A CA 1
ATOM 953 C C . LEU A 1 118 ? -13.668 -5.450 19.573 1.00 79.62 118 LEU A C 1
ATOM 955 O O . LEU A 1 118 ? -14.448 -5.715 20.491 1.00 79.62 118 LEU A O 1
ATOM 959 N N . SER A 1 119 ? -12.693 -4.549 19.689 1.00 77.31 119 SER A N 1
ATOM 960 C CA . SER A 1 119 ? -12.420 -3.805 20.923 1.00 77.31 119 SER A CA 1
ATOM 961 C C . SER A 1 119 ? -13.617 -2.941 21.331 1.00 77.31 119 SER A C 1
ATOM 963 O O . SER A 1 119 ? -14.017 -2.956 22.495 1.00 77.31 119 SER A O 1
ATOM 965 N N . ARG A 1 120 ? -14.266 -2.278 20.363 1.00 77.12 120 ARG A N 1
ATOM 966 C CA . ARG A 1 120 ? -15.510 -1.520 20.578 1.00 77.12 120 ARG A CA 1
ATOM 967 C C . ARG A 1 120 ? -16.670 -2.419 21.015 1.00 77.12 120 ARG A C 1
ATOM 969 O O . ARG A 1 120 ? -17.332 -2.096 21.998 1.00 77.12 120 ARG A O 1
ATOM 976 N N . LYS A 1 121 ? -16.887 -3.568 20.354 1.00 80.50 121 LYS A N 1
ATOM 977 C CA . LYS A 1 121 ? -17.930 -4.544 20.742 1.00 80.50 121 LYS A CA 1
ATOM 978 C C . LYS A 1 121 ? -17.708 -5.074 22.168 1.00 80.50 121 LYS A C 1
ATOM 980 O O . LYS A 1 121 ? -18.666 -5.203 22.924 1.00 80.50 121 LYS A O 1
ATOM 985 N N . LYS A 1 122 ? -16.458 -5.367 22.552 1.00 81.12 122 LYS A N 1
ATOM 986 C CA . LYS A 1 122 ? -16.113 -5.827 23.908 1.00 81.12 122 LYS A CA 1
ATOM 987 C C . LYS A 1 122 ? -16.404 -4.746 24.951 1.00 81.12 122 LYS A C 1
ATOM 989 O O . LYS A 1 122 ? -17.122 -5.021 25.905 1.00 81.12 122 LYS A O 1
ATOM 994 N N . LYS A 1 123 ? -15.941 -3.515 24.709 1.00 79.06 123 LYS A N 1
ATOM 995 C CA . LYS A 1 123 ? -16.171 -2.375 25.607 1.00 79.06 123 LYS A CA 1
ATOM 996 C C . LYS A 1 123 ? -17.663 -2.079 25.792 1.00 79.06 123 LYS A C 1
ATOM 998 O O . LYS A 1 123 ? -18.096 -1.896 26.919 1.00 79.06 123 LYS A O 1
ATOM 1003 N N . ALA A 1 124 ? -18.458 -2.106 24.720 1.00 73.19 124 ALA A N 1
ATOM 1004 C CA . ALA A 1 124 ? -19.910 -1.922 24.807 1.00 73.19 124 ALA A CA 1
ATOM 1005 C C . ALA A 1 124 ? -20.583 -2.991 25.686 1.00 73.19 124 ALA A C 1
ATOM 1007 O O . ALA A 1 124 ? -21.438 -2.668 26.505 1.00 73.19 124 ALA A O 1
ATOM 1008 N N . LYS A 1 125 ? -20.153 -4.254 25.569 1.00 81.75 125 LYS A N 1
ATOM 1009 C CA . LYS A 1 125 ? -20.666 -5.350 26.402 1.00 81.75 125 LYS A CA 1
ATOM 1010 C C . LYS A 1 125 ? -20.263 -5.203 27.875 1.00 81.75 125 LYS A C 1
ATOM 1012 O O . LYS A 1 125 ? -21.063 -5.507 28.755 1.00 81.75 125 LYS A O 1
ATOM 1017 N N . ASP A 1 126 ? -19.041 -4.743 28.141 1.00 75.50 126 ASP A N 1
ATOM 1018 C CA . ASP A 1 126 ? -18.552 -4.496 29.502 1.00 75.50 126 ASP A CA 1
ATOM 1019 C C . ASP A 1 126 ? -19.290 -3.314 30.160 1.00 75.50 126 ASP A C 1
ATOM 1021 O O . ASP A 1 126 ? -19.662 -3.407 31.331 1.00 75.50 126 ASP A O 1
ATOM 1025 N N . ILE A 1 127 ? -19.582 -2.251 29.399 1.00 72.69 127 ILE A N 1
ATOM 1026 C CA . ILE A 1 127 ? -20.416 -1.121 29.844 1.00 72.69 127 ILE A CA 1
ATOM 1027 C C . ILE A 1 127 ? -21.831 -1.606 30.170 1.00 72.69 127 ILE A C 1
ATOM 1029 O O . ILE A 1 127 ? -22.279 -1.427 31.298 1.00 72.69 127 ILE A O 1
ATOM 1033 N N . GLN A 1 128 ? -22.486 -2.322 29.250 1.00 75.50 128 GLN A N 1
ATOM 1034 C CA . GLN A 1 128 ? -23.838 -2.850 29.467 1.00 75.50 128 GLN A CA 1
ATOM 1035 C C . GLN A 1 128 ? -23.913 -3.738 30.722 1.00 75.50 128 GLN A C 1
ATOM 1037 O O . GLN A 1 128 ? -24.810 -3.603 31.549 1.00 75.50 128 GLN A O 1
ATOM 1042 N N . ARG A 1 129 ? -22.923 -4.619 30.920 1.00 78.00 129 ARG A N 1
ATOM 1043 C CA . ARG A 1 129 ? -22.837 -5.469 32.118 1.00 78.00 129 ARG A CA 1
ATOM 1044 C C . ARG A 1 129 ? -22.669 -4.656 33.406 1.00 78.00 129 ARG A C 1
ATOM 1046 O O . ARG A 1 129 ? -23.098 -5.102 34.470 1.00 78.00 129 ARG A O 1
ATOM 1053 N N . THR A 1 130 ? -22.000 -3.511 33.329 1.00 71.06 130 THR A N 1
ATOM 1054 C CA . THR A 1 130 ? -21.776 -2.614 34.469 1.00 71.06 130 THR A CA 1
ATOM 1055 C C . THR A 1 130 ? -23.055 -1.853 34.807 1.00 71.06 130 THR A C 1
ATOM 1057 O O . THR A 1 130 ? -23.457 -1.859 35.968 1.00 71.06 130 THR A O 1
ATOM 1060 N N . GLU A 1 131 ? -23.761 -1.332 33.801 1.00 71.06 131 GLU A N 1
ATOM 1061 C CA . GLU A 1 131 ? -25.079 -0.700 33.956 1.00 71.06 131 GLU A CA 1
ATOM 1062 C C . GLU A 1 131 ? -26.105 -1.663 34.575 1.00 71.06 131 GLU A C 1
ATOM 1064 O O . GLU A 1 131 ? -26.780 -1.313 35.542 1.00 71.06 131 GLU A O 1
ATOM 1069 N N . GLU A 1 132 ? -26.174 -2.913 34.103 1.00 76.25 132 GLU A N 1
ATOM 1070 C CA . GLU A 1 132 ? -27.068 -3.935 34.669 1.00 76.25 132 GLU A CA 1
ATOM 1071 C C . GLU A 1 132 ? -26.754 -4.245 36.145 1.00 76.25 132 GLU A C 1
ATOM 1073 O O . GLU A 1 132 ? -27.666 -4.441 36.955 1.00 76.25 132 GLU A O 1
ATOM 1078 N N . LYS A 1 133 ? -25.468 -4.294 36.523 1.00 73.81 133 LYS A N 1
ATOM 1079 C CA . LYS A 1 133 ? -25.051 -4.481 37.924 1.00 73.81 133 LYS A CA 1
ATOM 1080 C C . LYS A 1 133 ? -25.394 -3.265 38.781 1.00 73.81 133 LYS A C 1
ATOM 1082 O O . LYS A 1 133 ? -25.868 -3.439 39.903 1.00 73.81 133 LYS A O 1
ATOM 1087 N N . LEU A 1 134 ? -25.176 -2.057 38.266 1.00 69.19 134 LEU A N 1
ATOM 1088 C CA . LEU A 1 134 ? -25.486 -0.814 38.965 1.00 69.19 134 LEU A CA 1
ATOM 1089 C C . LEU A 1 134 ? -26.994 -0.700 39.218 1.00 69.19 134 LEU A C 1
ATOM 1091 O O . LEU A 1 134 ? -27.400 -0.480 40.356 1.00 69.19 134 LEU A O 1
ATOM 1095 N N . GLN A 1 135 ? -27.830 -0.976 38.210 1.00 67.44 135 GLN A N 1
ATOM 1096 C CA . GLN A 1 135 ? -29.289 -0.987 38.359 1.00 67.44 135 GLN A CA 1
ATOM 1097 C C . GLN A 1 135 ? -29.768 -1.980 39.426 1.00 67.44 135 GLN A C 1
ATOM 1099 O O . GLN A 1 135 ? -30.672 -1.661 40.198 1.00 67.44 135 GLN A O 1
ATOM 1104 N N . LYS A 1 136 ? -29.165 -3.174 39.508 1.00 74.94 136 LYS A N 1
ATOM 1105 C CA . LYS A 1 136 ? -29.489 -4.157 40.557 1.00 74.94 136 LYS A CA 1
ATOM 1106 C C . LYS A 1 136 ? -29.109 -3.652 41.949 1.00 74.94 136 LYS A C 1
ATOM 1108 O O . LYS A 1 136 ? -29.931 -3.734 42.857 1.00 74.94 136 LYS A O 1
ATOM 1113 N N . THR A 1 137 ? -27.912 -3.086 42.104 1.00 66.75 137 THR A N 1
ATOM 1114 C CA . THR A 1 137 ? -27.447 -2.514 43.379 1.00 66.75 137 THR A CA 1
ATOM 1115 C C . THR A 1 137 ? -28.319 -1.340 43.824 1.00 66.75 137 THR A C 1
ATOM 1117 O O . THR A 1 137 ? -28.671 -1.255 44.997 1.00 66.75 137 THR A O 1
ATOM 1120 N N . VAL A 1 138 ? -28.712 -0.458 42.898 1.00 66.12 138 VAL A N 1
ATOM 1121 C CA . VAL A 1 138 ? -29.617 0.669 43.177 1.00 66.12 138 VAL A CA 1
ATOM 1122 C C . VAL A 1 138 ? -30.988 0.166 43.619 1.00 66.12 138 VAL A C 1
ATOM 1124 O O . VAL A 1 138 ? -31.486 0.625 44.640 1.00 66.12 138 VAL A O 1
ATOM 1127 N N . LYS A 1 139 ? -31.573 -0.822 42.924 1.00 67.12 139 LYS A N 1
ATOM 1128 C CA . LYS A 1 139 ? -32.846 -1.439 43.337 1.00 67.12 139 LYS A CA 1
ATOM 1129 C C . LYS A 1 139 ? -32.752 -2.079 44.725 1.00 67.12 139 LYS A C 1
ATOM 1131 O O . LYS A 1 139 ? -33.639 -1.878 45.544 1.00 67.12 139 LYS A O 1
ATOM 1136 N N . GLN A 1 140 ? -31.673 -2.809 45.011 1.00 68.00 140 GLN A N 1
ATOM 1137 C CA . GLN A 1 140 ? -31.468 -3.447 46.313 1.00 68.00 140 GLN A CA 1
ATOM 1138 C C . GLN A 1 140 ? -31.306 -2.418 47.438 1.00 68.00 140 GLN A C 1
ATOM 1140 O O . GLN A 1 140 ? -31.913 -2.570 48.495 1.00 68.00 140 GLN A O 1
ATOM 1145 N N . LYS A 1 141 ? -30.526 -1.352 47.208 1.00 67.69 141 LYS A N 1
ATOM 1146 C CA . LYS A 1 141 ? -30.396 -0.250 48.167 1.00 67.69 141 LYS A CA 1
ATOM 1147 C C . LYS A 1 141 ? -31.726 0.473 48.360 1.00 67.69 141 LYS A C 1
ATOM 1149 O O . LYS A 1 141 ? -32.103 0.669 49.501 1.00 67.69 141 LYS A O 1
ATOM 1154 N N . ALA A 1 142 ? -32.475 0.775 47.299 1.00 59.00 142 ALA A N 1
ATOM 1155 C CA . ALA A 1 142 ? -33.788 1.414 47.408 1.00 59.00 142 ALA A CA 1
ATOM 1156 C C . ALA A 1 142 ? -34.750 0.623 48.316 1.00 59.00 142 ALA A C 1
ATOM 1158 O O . ALA A 1 142 ? -35.337 1.217 49.212 1.00 59.00 142 ALA A O 1
ATOM 1159 N N . VAL A 1 143 ? -34.819 -0.707 48.167 1.00 60.47 143 VAL A N 1
ATOM 1160 C CA . VAL A 1 143 ? -35.658 -1.590 49.008 1.00 60.47 143 VAL A CA 1
ATOM 1161 C C . VAL A 1 143 ? -35.224 -1.594 50.477 1.00 60.47 143 VAL A C 1
ATOM 1163 O O . VAL A 1 143 ? -36.057 -1.529 51.373 1.00 60.47 143 VAL A O 1
ATOM 1166 N N . VAL A 1 144 ? -33.917 -1.656 50.757 1.00 59.09 144 VAL A N 1
ATOM 1167 C CA . VAL A 1 144 ? -33.397 -1.621 52.142 1.00 59.09 144 VAL A CA 1
ATOM 1168 C C . VAL A 1 144 ? -33.727 -0.298 52.822 1.00 59.09 144 VAL A C 1
ATOM 1170 O O . VAL A 1 144 ? -33.902 -0.218 54.035 1.00 59.09 144 VAL A O 1
ATOM 1173 N N . GLN A 1 145 ? -33.770 0.755 52.028 1.00 50.62 145 GLN A N 1
ATOM 1174 C CA . GLN A 1 145 ? -33.688 2.103 52.518 1.00 50.62 145 GLN A CA 1
ATOM 1175 C C . GLN A 1 145 ? -35.095 2.730 52.549 1.00 50.62 145 GLN A C 1
ATOM 1177 O O . GLN A 1 145 ? -35.350 3.562 53.402 1.00 50.62 145 GLN A O 1
ATOM 1182 N N . GLU A 1 146 ? -36.078 2.249 51.783 1.00 53.69 146 GLU A N 1
ATOM 1183 C CA . GLU A 1 146 ? -37.519 2.492 52.022 1.00 53.69 146 GLU A CA 1
ATOM 1184 C C . GLU A 1 146 ? -37.943 2.229 53.490 1.00 53.69 146 GLU A C 1
ATOM 1186 O O . GLU A 1 146 ? -38.842 2.888 54.002 1.00 53.69 146 GLU A O 1
ATOM 1191 N N . ASN A 1 147 ? -37.195 1.391 54.219 1.00 54.91 147 ASN A N 1
ATOM 1192 C CA . ASN A 1 147 ? -37.374 1.138 55.652 1.00 54.91 147 ASN A CA 1
ATOM 1193 C C . ASN A 1 147 ? -36.699 2.165 56.603 1.00 54.91 147 ASN A C 1
ATOM 1195 O O . ASN A 1 147 ? -36.717 1.963 57.816 1.00 54.91 147 ASN A O 1
ATOM 1199 N N . VAL A 1 148 ? -36.090 3.255 56.106 1.00 54.94 148 VAL A N 1
ATOM 1200 C CA . VAL A 1 148 ? -35.364 4.269 56.909 1.00 54.94 148 VAL A CA 1
ATOM 1201 C C . VAL A 1 148 ? -35.787 5.703 56.522 1.00 54.94 148 VAL A C 1
ATOM 1203 O O . VAL A 1 148 ? -35.507 6.154 55.412 1.00 54.94 148 VAL A O 1
ATOM 1206 N N . LEU A 1 149 ? -36.451 6.379 57.475 1.00 55.53 149 LEU A N 1
ATOM 1207 C CA . LEU A 1 149 ? -37.083 7.724 57.540 1.00 55.53 149 LEU A CA 1
ATOM 1208 C C . LEU A 1 149 ? -36.869 8.759 56.382 1.00 55.53 149 LEU A C 1
ATOM 1210 O O . LEU A 1 149 ? -35.739 8.936 55.921 1.00 55.53 149 LEU A O 1
ATOM 1214 N N . PRO A 1 150 ? -37.901 9.541 55.957 1.00 57.59 150 PRO A N 1
ATOM 1215 C CA . PRO A 1 150 ? -37.961 10.095 54.589 1.00 57.59 150 PRO A CA 1
ATOM 1216 C C . PRO A 1 150 ? -37.373 11.501 54.311 1.00 57.59 150 PRO A C 1
ATOM 1218 O O . PRO A 1 150 ? -37.184 11.830 53.141 1.00 57.59 150 PRO A O 1
ATOM 1221 N N . GLU A 1 151 ? -37.081 12.369 55.287 1.00 53.00 151 GLU A N 1
ATOM 1222 C CA . GLU A 1 151 ? -37.056 13.825 54.984 1.00 53.00 151 GLU A CA 1
ATOM 1223 C C . GLU A 1 151 ? -35.702 14.473 54.613 1.00 53.00 151 GLU A C 1
ATOM 1225 O O . GLU A 1 151 ? -35.695 15.499 53.941 1.00 53.00 151 GLU A O 1
ATOM 1230 N N . ILE A 1 152 ? -34.540 13.883 54.922 1.00 51.50 152 ILE A N 1
ATOM 1231 C CA . ILE A 1 152 ? -33.215 14.479 54.570 1.00 51.50 152 ILE A CA 1
ATOM 1232 C C . ILE A 1 152 ? -32.524 13.730 53.414 1.00 51.50 152 ILE A C 1
ATOM 1234 O O . ILE A 1 152 ? -31.517 14.150 52.838 1.00 51.50 152 ILE A O 1
ATOM 1238 N N . ARG A 1 153 ? -33.096 12.597 53.023 1.00 53.06 153 ARG A N 1
ATOM 1239 C CA . ARG A 1 153 ? -32.411 11.587 52.229 1.00 53.06 153 ARG A CA 1
ATOM 1240 C C . ARG A 1 153 ? -32.520 11.797 50.717 1.00 53.06 153 ARG A C 1
ATOM 1242 O O . ARG A 1 153 ? -31.570 11.539 49.985 1.00 53.06 153 ARG A O 1
ATOM 1249 N N . ASN A 1 154 ? -33.623 12.387 50.263 1.00 56.00 154 ASN A N 1
ATOM 1250 C CA . ASN A 1 154 ? -33.962 12.522 48.844 1.00 56.00 154 ASN A CA 1
ATOM 1251 C C . ASN A 1 154 ? -33.041 13.501 48.076 1.00 56.00 154 ASN A C 1
ATOM 1253 O O . ASN A 1 154 ? -32.831 13.334 46.880 1.00 56.00 154 ASN A O 1
ATOM 1257 N N . ILE A 1 155 ? -32.457 14.507 48.743 1.00 51.88 155 ILE A N 1
ATOM 1258 C CA . ILE A 1 155 ? -31.579 15.502 48.092 1.00 51.88 155 ILE A CA 1
ATOM 1259 C C . ILE A 1 155 ? -30.119 15.050 48.123 1.00 51.88 155 ILE A C 1
ATOM 1261 O O . ILE A 1 155 ? -29.460 15.055 47.087 1.00 51.88 155 ILE A O 1
ATOM 1265 N N . LYS A 1 156 ? -29.619 14.592 49.280 1.00 49.44 156 LYS A N 1
ATOM 1266 C CA . LYS A 1 156 ? -28.230 14.129 49.404 1.00 49.44 156 LYS A CA 1
ATOM 1267 C C . LYS A 1 156 ? -27.980 12.907 48.521 1.00 49.44 156 LYS A C 1
ATOM 1269 O O . LYS A 1 156 ? -26.959 12.853 47.850 1.00 49.44 156 LYS A O 1
ATOM 1274 N N . GLU A 1 157 ? -28.932 11.979 48.427 1.00 56.06 157 GLU A N 1
ATOM 1275 C CA . GLU A 1 157 ? -28.811 10.825 47.527 1.00 56.06 157 GLU A CA 1
ATOM 1276 C C . GLU A 1 157 ? -28.854 11.203 46.058 1.00 56.06 157 GLU A C 1
ATOM 1278 O O . GLU A 1 157 ? -28.048 10.683 45.294 1.00 56.06 157 GLU A O 1
ATOM 1283 N N . LYS A 1 158 ? -29.739 12.121 45.654 1.00 55.12 158 LYS A N 1
ATOM 1284 C CA . LYS A 1 158 ? -29.785 12.588 44.263 1.00 55.12 158 LYS A CA 1
ATOM 1285 C C . LYS A 1 158 ? -28.500 13.308 43.870 1.00 55.12 158 LYS A C 1
ATOM 1287 O O . LYS A 1 158 ? -27.982 13.028 42.799 1.00 55.12 158 LYS A O 1
ATOM 1292 N N . VAL A 1 159 ? -27.951 14.157 44.742 1.00 56.09 159 VAL A N 1
ATOM 1293 C CA . VAL A 1 159 ? -26.678 14.856 44.498 1.00 56.09 159 VAL A CA 1
ATOM 1294 C C . VAL A 1 159 ? -25.512 13.866 44.441 1.00 56.09 159 VAL A C 1
ATOM 1296 O O . VAL A 1 159 ? -24.765 13.884 43.473 1.00 56.09 159 VAL A O 1
ATOM 1299 N N . THR A 1 160 ? -25.414 12.924 45.387 1.00 55.84 160 THR A N 1
ATOM 1300 C CA . THR A 1 160 ? -24.313 11.938 45.406 1.00 55.84 160 THR A CA 1
ATOM 1301 C C . THR A 1 160 ? -24.407 10.949 44.235 1.00 55.84 160 THR A C 1
ATOM 1303 O O . THR A 1 160 ? -23.398 10.579 43.639 1.00 55.84 160 THR A O 1
ATOM 1306 N N . ALA A 1 161 ? -25.621 10.524 43.863 1.00 56.94 161 ALA A N 1
ATOM 1307 C CA . ALA A 1 161 ? -25.847 9.666 42.702 1.00 56.94 161 ALA A CA 1
ATOM 1308 C C . ALA A 1 161 ? -25.521 10.403 41.400 1.00 56.94 161 ALA A C 1
ATOM 1310 O O . ALA A 1 161 ? -24.882 9.824 40.522 1.00 56.94 161 ALA A O 1
ATOM 1311 N N . GLN A 1 162 ? -25.899 11.679 41.297 1.00 54.91 162 GLN A N 1
ATOM 1312 C CA . GLN A 1 162 ? -25.601 12.509 40.139 1.00 54.91 162 GLN A CA 1
ATOM 1313 C C . GLN A 1 162 ? -24.102 12.792 40.023 1.00 54.91 162 GLN A C 1
ATOM 1315 O O . GLN A 1 162 ? -23.554 12.611 38.943 1.00 54.91 162 GLN A O 1
ATOM 1320 N N . GLU A 1 163 ? -23.406 13.125 41.111 1.00 60.50 163 GLU A N 1
ATOM 1321 C CA . GLU A 1 163 ? -21.946 13.283 41.121 1.00 60.50 163 GLU A CA 1
ATOM 1322 C C . GLU A 1 163 ? -21.233 11.981 40.734 1.00 60.50 163 GLU A C 1
ATOM 1324 O O . GLU A 1 163 ? -20.352 12.010 39.876 1.00 60.50 163 GLU A O 1
ATOM 1329 N N . SER A 1 164 ? -21.671 10.828 41.259 1.00 58.94 164 SER A N 1
ATOM 1330 C CA . SER A 1 164 ? -21.091 9.528 40.890 1.00 58.94 164 SER A CA 1
ATOM 1331 C C . SER A 1 164 ? -21.318 9.177 39.416 1.00 58.94 164 SER A C 1
ATOM 1333 O O . SER A 1 164 ? -20.388 8.748 38.739 1.00 58.94 164 SER A O 1
ATOM 1335 N N . ALA A 1 165 ? -22.515 9.438 38.878 1.00 54.81 165 ALA A N 1
ATOM 1336 C CA . ALA A 1 165 ? -22.826 9.197 37.474 1.00 54.81 165 ALA A CA 1
ATOM 1337 C C . ALA A 1 165 ? -22.030 10.140 36.560 1.00 54.81 165 ALA A C 1
ATOM 1339 O O . ALA A 1 165 ? -21.520 9.716 35.525 1.00 54.81 165 ALA A O 1
ATOM 1340 N N . THR A 1 166 ? -21.866 11.402 36.965 1.00 59.94 166 THR A N 1
ATOM 1341 C CA . THR A 1 166 ? -21.067 12.384 36.221 1.00 59.94 166 THR A CA 1
ATOM 1342 C C . THR A 1 166 ? -19.593 11.963 36.208 1.00 59.94 166 THR A C 1
ATOM 1344 O O . THR A 1 166 ? -18.975 11.912 35.145 1.00 59.94 166 THR A O 1
ATOM 1347 N N . GLN A 1 167 ? -19.057 11.526 37.349 1.00 66.62 167 GLN A N 1
ATOM 1348 C CA . GLN A 1 167 ? -17.680 11.050 37.469 1.00 66.62 167 GLN A CA 1
ATOM 1349 C C . GLN A 1 167 ? -17.432 9.752 36.679 1.00 66.62 167 GLN A C 1
ATOM 1351 O O . GLN A 1 167 ? -16.421 9.636 35.984 1.00 66.62 167 GLN A O 1
ATOM 1356 N N . GLU A 1 168 ? -18.366 8.796 36.698 1.00 65.00 168 GLU A N 1
ATOM 1357 C CA . GLU A 1 168 ? -18.298 7.585 35.870 1.00 65.00 168 GLU A CA 1
ATOM 1358 C C . GLU A 1 168 ? -18.331 7.915 34.369 1.00 65.00 168 GLU A C 1
ATOM 1360 O O . GLU A 1 168 ? -17.572 7.331 33.587 1.00 65.00 168 GLU A O 1
ATOM 1365 N N . THR A 1 169 ? -19.147 8.891 33.951 1.00 63.06 169 THR A N 1
ATOM 1366 C CA . THR A 1 169 ? -19.183 9.334 32.548 1.00 63.06 169 THR A CA 1
ATOM 1367 C C . THR A 1 169 ? -17.905 10.052 32.111 1.00 63.06 169 THR A C 1
ATOM 1369 O O . THR A 1 169 ? -17.464 9.868 30.973 1.00 63.06 169 THR A O 1
ATOM 1372 N N . GLU A 1 170 ? -17.271 10.815 33.000 1.00 71.06 170 GLU A N 1
ATOM 1373 C CA . GLU A 1 170 ? -16.001 11.498 32.741 1.00 71.06 170 GLU A CA 1
ATOM 1374 C C . GLU A 1 170 ? -14.847 10.495 32.618 1.00 71.06 170 GLU A C 1
ATOM 1376 O O . GLU A 1 170 ? -14.108 10.512 31.634 1.00 71.06 170 GLU A O 1
ATOM 1381 N N . ILE A 1 171 ? -14.767 9.518 33.529 1.00 72.25 171 ILE A N 1
ATOM 1382 C CA . ILE A 1 171 ? -13.800 8.413 33.449 1.00 72.25 171 ILE A CA 1
ATOM 1383 C C . ILE A 1 171 ? -14.002 7.614 32.154 1.00 72.25 171 ILE A C 1
ATOM 1385 O O . ILE A 1 171 ? -13.029 7.247 31.483 1.00 72.25 171 ILE A O 1
ATOM 1389 N N . ALA A 1 172 ? -15.253 7.359 31.755 1.00 62.28 172 ALA A N 1
ATOM 1390 C CA . ALA A 1 172 ? -15.559 6.684 30.500 1.00 62.28 172 ALA A CA 1
ATOM 1391 C C . ALA A 1 172 ? -15.091 7.496 29.279 1.00 62.28 172 ALA A C 1
ATOM 1393 O O . ALA A 1 172 ? -14.491 6.904 28.374 1.00 62.28 172 ALA A O 1
ATOM 1394 N N . ARG A 1 173 ? -15.300 8.824 29.269 1.00 70.06 173 ARG A N 1
ATOM 1395 C CA . ARG A 1 173 ? -14.798 9.741 28.227 1.00 70.06 173 ARG A CA 1
ATOM 1396 C C . ARG A 1 173 ? -13.276 9.758 28.162 1.00 70.06 173 ARG A C 1
ATOM 1398 O O . ARG A 1 173 ? -12.736 9.462 27.100 1.00 70.06 173 ARG A O 1
ATOM 1405 N N . GLN A 1 174 ? -12.594 9.967 29.287 1.00 69.56 174 GLN A N 1
ATOM 1406 C CA . GLN A 1 174 ? -11.130 9.959 29.355 1.00 69.56 174 GLN A CA 1
ATOM 1407 C C . GLN A 1 174 ? -10.557 8.623 28.859 1.00 69.56 174 GLN A C 1
ATOM 1409 O O . GLN A 1 174 ? -9.566 8.564 28.135 1.00 69.56 174 GLN A O 1
ATOM 1414 N N . THR A 1 175 ? -11.218 7.512 29.201 1.00 68.12 175 THR A N 1
ATOM 1415 C CA . THR A 1 175 ? -10.832 6.178 28.727 1.00 68.12 175 THR A CA 1
ATOM 1416 C C . THR A 1 175 ? -11.040 6.033 27.218 1.00 68.12 175 THR A C 1
ATOM 1418 O O . THR A 1 175 ? -10.285 5.310 26.571 1.00 68.12 175 THR A O 1
ATOM 1421 N N . VAL A 1 176 ? -12.070 6.657 26.633 1.00 66.00 176 VAL A N 1
ATOM 1422 C CA . VAL A 1 176 ? -12.264 6.695 25.173 1.00 66.00 176 VAL A CA 1
ATOM 1423 C C . VAL A 1 176 ? -11.158 7.515 24.514 1.00 66.00 176 VAL A C 1
ATOM 1425 O O . VAL A 1 176 ? -10.479 6.956 23.659 1.00 66.00 176 VAL A O 1
ATOM 1428 N N . GLU A 1 177 ? -10.900 8.744 24.962 1.00 68.12 177 GLU A N 1
ATOM 1429 C CA . GLU A 1 177 ? -9.845 9.608 24.403 1.00 68.12 177 GLU A CA 1
ATOM 1430 C C . GLU A 1 177 ? -8.460 8.956 24.481 1.00 68.12 177 GLU A C 1
ATOM 1432 O O . GLU A 1 177 ? -7.764 8.851 23.473 1.00 68.12 177 GLU A O 1
ATOM 1437 N N . ASN A 1 178 ? -8.091 8.394 25.637 1.00 68.50 178 ASN A N 1
ATOM 1438 C CA . ASN A 1 178 ? -6.829 7.665 25.798 1.00 68.50 178 ASN A CA 1
ATOM 1439 C C . ASN A 1 178 ? -6.747 6.432 24.877 1.00 68.50 178 ASN A C 1
ATOM 1441 O O . ASN A 1 178 ? -5.663 6.046 24.433 1.00 68.50 178 ASN A O 1
ATOM 1445 N N . THR A 1 179 ? -7.882 5.789 24.576 1.00 63.56 179 THR A N 1
ATOM 1446 C CA . THR A 1 179 ? -7.933 4.673 23.616 1.00 63.56 179 THR A CA 1
ATOM 1447 C C . THR A 1 179 ? -7.759 5.173 22.184 1.00 63.56 179 THR A C 1
ATOM 1449 O O . THR A 1 179 ? -7.067 4.521 21.404 1.00 63.56 179 THR A O 1
ATOM 1452 N N . GLU A 1 180 ? -8.358 6.313 21.841 1.00 65.62 180 GLU A N 1
ATOM 1453 C CA . GLU A 1 180 ? -8.263 6.938 20.520 1.00 65.62 180 GLU A CA 1
ATOM 1454 C C . GLU A 1 180 ? -6.851 7.468 20.240 1.00 65.62 180 GLU A C 1
ATOM 1456 O O . GLU A 1 180 ? -6.285 7.155 19.195 1.00 65.62 180 GLU A O 1
ATOM 1461 N N . GLN A 1 181 ? -6.203 8.125 21.206 1.00 62.59 181 GLN A N 1
ATOM 1462 C CA . GLN A 1 181 ? -4.788 8.508 21.099 1.00 62.59 181 GLN A CA 1
ATOM 1463 C C . GLN A 1 181 ? -3.861 7.297 20.951 1.00 62.59 181 GLN A C 1
ATOM 1465 O O . GLN A 1 181 ? -2.954 7.284 20.119 1.00 62.59 181 GLN A O 1
ATOM 1470 N N . LYS A 1 182 ? -4.092 6.236 21.733 1.00 64.50 182 LYS A N 1
ATOM 1471 C CA . LYS A 1 182 ? -3.320 4.991 21.611 1.00 64.50 182 LYS A CA 1
ATOM 1472 C C . LYS A 1 182 ? -3.539 4.309 20.254 1.00 64.50 182 LYS A C 1
ATOM 1474 O O . LYS A 1 182 ? -2.652 3.607 19.770 1.00 64.50 182 LYS A O 1
ATOM 1479 N N . MET A 1 183 ? -4.706 4.519 19.649 1.00 62.25 183 MET A N 1
ATOM 1480 C CA . MET A 1 183 ? -5.040 4.092 18.291 1.00 62.25 183 MET A CA 1
ATOM 1481 C C . MET A 1 183 ? -4.268 4.887 17.234 1.00 62.25 183 MET A C 1
ATOM 1483 O O . MET A 1 183 ? -3.666 4.272 16.360 1.00 62.25 183 MET A O 1
ATOM 1487 N N . GLU A 1 184 ? -4.230 6.216 17.329 1.00 63.78 184 GLU A N 1
ATOM 1488 C CA . GLU A 1 184 ? -3.455 7.082 16.423 1.00 63.78 184 GLU A CA 1
ATOM 1489 C C . GLU A 1 184 ? -1.974 6.684 16.409 1.00 63.78 184 GLU A C 1
ATOM 1491 O O . GLU A 1 184 ? -1.391 6.422 15.355 1.00 63.78 184 GLU A O 1
ATOM 1496 N N . LEU A 1 185 ? -1.386 6.486 17.595 1.00 59.84 185 LEU A N 1
ATOM 1497 C CA . LEU A 1 185 ? -0.010 5.998 17.727 1.00 59.84 185 LEU A CA 1
ATOM 1498 C C . LEU A 1 185 ? 0.187 4.614 17.082 1.00 59.84 185 LEU A C 1
ATOM 1500 O O . LEU A 1 185 ? 1.284 4.257 16.650 1.00 59.84 185 LEU A O 1
ATOM 1504 N N . SER A 1 186 ? -0.870 3.806 17.013 1.00 70.81 186 SER A N 1
ATOM 1505 C CA . SER A 1 186 ? -0.823 2.506 16.357 1.00 70.81 186 SER A CA 1
ATOM 1506 C C . SER A 1 186 ? -0.822 2.610 14.835 1.00 70.81 186 SER A C 1
ATOM 1508 O O . SER A 1 186 ? -0.207 1.752 14.203 1.00 70.81 186 SER A O 1
ATOM 1510 N N . ILE A 1 187 ? -1.497 3.597 14.241 1.00 73.00 187 ILE A N 1
ATOM 1511 C CA . ILE A 1 187 ? -1.609 3.732 12.781 1.00 73.00 187 ILE A CA 1
ATOM 1512 C C . ILE A 1 187 ? -0.234 4.006 12.168 1.00 73.00 187 ILE A C 1
ATOM 1514 O O . ILE A 1 187 ? 0.172 3.305 11.243 1.00 73.00 187 ILE A O 1
ATOM 1518 N N . TRP A 1 188 ? 0.537 4.928 12.746 1.00 76.12 188 TRP A N 1
ATOM 1519 C CA . TRP A 1 188 ? 1.898 5.229 12.287 1.00 76.12 188 TRP A CA 1
ATOM 1520 C C . TRP A 1 188 ? 2.824 4.010 12.329 1.00 76.12 188 TRP A C 1
ATOM 1522 O O . TRP A 1 188 ? 3.574 3.761 11.388 1.00 76.12 188 TRP A O 1
ATOM 1532 N N . ASN A 1 189 ? 2.707 3.184 13.373 1.00 80.12 189 ASN A N 1
ATOM 1533 C CA . ASN A 1 189 ? 3.450 1.927 13.466 1.00 80.12 189 ASN A CA 1
ATOM 1534 C C . ASN A 1 189 ? 3.091 0.941 12.340 1.00 80.12 189 ASN A C 1
ATOM 1536 O O . ASN A 1 189 ? 3.956 0.188 11.893 1.00 80.12 189 ASN A O 1
ATOM 1540 N N . PHE A 1 190 ? 1.838 0.923 11.875 1.00 79.19 190 PHE A N 1
ATOM 1541 C CA . PHE A 1 190 ? 1.440 0.104 10.727 1.00 79.19 190 PHE A CA 1
ATOM 1542 C C . PHE A 1 190 ? 2.013 0.636 9.416 1.00 79.19 190 PHE A C 1
ATOM 1544 O O . PHE A 1 190 ? 2.528 -0.161 8.636 1.00 79.19 190 PHE A O 1
ATOM 1551 N N . ILE A 1 191 ? 1.971 1.954 9.203 1.00 82.44 191 ILE A N 1
ATOM 1552 C CA . ILE A 1 191 ? 2.510 2.594 7.994 1.00 82.44 191 ILE A CA 1
ATOM 1553 C C . ILE A 1 191 ? 4.009 2.309 7.872 1.00 82.44 191 ILE A C 1
ATOM 1555 O O . ILE A 1 191 ? 4.456 1.799 6.852 1.00 82.44 191 ILE A O 1
ATOM 1559 N N . ILE A 1 192 ? 4.776 2.519 8.946 1.00 87.62 192 ILE A N 1
ATOM 1560 C CA . ILE A 1 192 ? 6.224 2.254 8.951 1.00 87.62 192 ILE A CA 1
ATOM 1561 C C . ILE A 1 192 ? 6.520 0.785 8.621 1.00 87.62 192 ILE A C 1
ATOM 1563 O O . ILE A 1 192 ? 7.433 0.483 7.860 1.00 87.62 192 ILE A O 1
ATOM 1567 N N . ARG A 1 193 ? 5.735 -0.152 9.162 1.00 85.62 193 ARG A N 1
ATOM 1568 C CA . ARG A 1 193 ? 5.903 -1.583 8.870 1.00 85.62 193 ARG A CA 1
ATOM 1569 C C . ARG A 1 193 ? 5.557 -1.943 7.428 1.00 85.62 193 ARG A C 1
ATOM 1571 O O . ARG A 1 193 ? 6.212 -2.825 6.882 1.00 85.62 193 ARG A O 1
ATOM 1578 N N . ALA A 1 194 ? 4.549 -1.299 6.837 1.00 90.88 194 ALA A N 1
ATOM 1579 C CA . ALA A 1 194 ? 4.248 -1.452 5.417 1.00 90.88 194 ALA A CA 1
ATOM 1580 C C . ALA A 1 194 ? 5.425 -0.993 4.560 1.00 90.88 194 ALA A C 1
ATOM 1582 O O . ALA A 1 194 ? 5.854 -1.746 3.695 1.00 90.88 194 ALA A O 1
ATOM 1583 N N . GLU A 1 195 ? 5.984 0.184 4.846 1.00 92.56 195 GLU A N 1
ATOM 1584 C CA . GLU A 1 195 ? 7.121 0.708 4.084 1.00 92.56 195 GLU A CA 1
ATOM 1585 C C . GLU A 1 195 ? 8.360 -0.174 4.226 1.00 92.56 195 GLU A C 1
ATOM 1587 O O . GLU A 1 195 ? 9.010 -0.472 3.232 1.00 92.56 195 GLU A O 1
ATOM 1592 N N . ILE A 1 196 ? 8.653 -0.684 5.428 1.00 93.31 196 ILE A N 1
ATOM 1593 C CA . ILE A 1 196 ? 9.758 -1.637 5.617 1.00 93.31 196 ILE A CA 1
ATOM 1594 C C . ILE A 1 196 ? 9.523 -2.912 4.797 1.00 93.31 196 ILE A C 1
ATOM 1596 O O . ILE A 1 196 ? 10.441 -3.391 4.138 1.00 93.31 196 ILE A O 1
ATOM 1600 N N . PHE A 1 197 ? 8.307 -3.467 4.816 1.00 94.00 197 PHE A N 1
ATOM 1601 C CA . PHE A 1 197 ? 7.969 -4.648 4.017 1.00 94.00 197 PHE A CA 1
ATOM 1602 C C . PHE A 1 197 ? 8.143 -4.385 2.515 1.00 94.00 197 PHE A C 1
ATOM 1604 O O . PHE A 1 197 ? 8.783 -5.173 1.822 1.00 94.00 197 PHE A O 1
ATOM 1611 N N . CYS A 1 198 ? 7.613 -3.265 2.028 1.00 95.44 198 CYS A N 1
ATOM 1612 C CA . CYS A 1 198 ? 7.713 -2.846 0.636 1.00 95.44 198 CYS A CA 1
ATOM 1613 C C . CYS A 1 198 ? 9.164 -2.607 0.197 1.00 95.44 198 CYS A C 1
ATOM 1615 O O . CYS A 1 198 ? 9.558 -3.087 -0.860 1.00 95.44 198 CYS A O 1
ATOM 1617 N N . ALA A 1 199 ? 9.970 -1.934 1.021 1.00 94.31 199 ALA A N 1
ATOM 1618 C CA . ALA A 1 199 ? 11.382 -1.682 0.743 1.00 94.31 199 ALA A CA 1
ATOM 1619 C C . ALA A 1 199 ? 12.193 -2.985 0.706 1.00 94.31 199 ALA A C 1
ATOM 1621 O O . ALA A 1 199 ? 13.003 -3.185 -0.192 1.00 94.31 199 ALA A O 1
ATOM 1622 N N . LEU A 1 200 ? 11.940 -3.917 1.635 1.00 95.44 200 LEU A N 1
ATOM 1623 C CA . LEU A 1 200 ? 12.556 -5.247 1.595 1.00 95.44 200 LEU A CA 1
ATOM 1624 C C . LEU A 1 200 ? 12.151 -6.022 0.338 1.00 95.44 200 LEU A C 1
ATOM 1626 O O . LEU A 1 200 ? 12.983 -6.717 -0.242 1.00 95.44 200 LEU A O 1
ATOM 1630 N N . TYR A 1 201 ? 10.896 -5.890 -0.093 1.00 95.69 201 TYR A N 1
ATOM 1631 C CA . TYR A 1 201 ? 10.432 -6.507 -1.327 1.00 95.69 201 TYR A CA 1
ATOM 1632 C C . TYR A 1 201 ? 11.098 -5.886 -2.564 1.00 95.69 201 TYR A C 1
ATOM 1634 O O . TYR A 1 201 ? 11.554 -6.629 -3.427 1.00 95.69 201 TYR A O 1
ATOM 1642 N N . ALA A 1 202 ? 11.256 -4.559 -2.615 1.00 94.56 202 ALA A N 1
ATOM 1643 C CA . ALA A 1 202 ? 12.028 -3.871 -3.655 1.00 94.56 202 ALA A CA 1
ATOM 1644 C C . ALA A 1 202 ? 13.491 -4.343 -3.696 1.00 94.56 202 ALA A C 1
ATOM 1646 O O . ALA A 1 202 ? 14.006 -4.681 -4.757 1.00 94.56 202 ALA A O 1
ATOM 1647 N N . CYS A 1 203 ? 14.141 -4.483 -2.534 1.00 94.56 203 CYS A N 1
ATOM 1648 C CA . CYS A 1 203 ? 15.481 -5.071 -2.455 1.00 94.56 203 CYS A CA 1
ATOM 1649 C C . CYS A 1 203 ? 15.516 -6.507 -2.993 1.00 94.56 203 CYS A C 1
ATOM 1651 O O . CYS A 1 203 ? 16.458 -6.883 -3.687 1.00 94.56 203 CYS A O 1
ATOM 1653 N N . SER A 1 204 ? 14.511 -7.323 -2.653 1.00 94.69 204 SER A N 1
ATOM 1654 C CA . SER A 1 204 ? 14.438 -8.709 -3.125 1.00 94.69 204 SER A CA 1
ATOM 1655 C C . SER A 1 204 ? 14.202 -8.799 -4.631 1.00 94.69 204 SER A C 1
ATOM 1657 O O . SER A 1 204 ? 14.709 -9.724 -5.260 1.00 94.69 204 SER A O 1
ATOM 1659 N N . ASP A 1 205 ? 13.485 -7.828 -5.200 1.00 91.19 205 ASP A N 1
ATOM 1660 C CA . ASP A 1 205 ? 13.234 -7.752 -6.631 1.00 91.19 205 ASP A CA 1
ATOM 1661 C C . ASP A 1 205 ? 14.511 -7.434 -7.406 1.00 91.19 205 ASP A C 1
ATOM 1663 O O . ASP A 1 205 ? 14.898 -8.195 -8.285 1.00 91.19 205 ASP A O 1
ATOM 1667 N N . GLU A 1 206 ? 15.242 -6.393 -7.007 1.00 91.00 206 GLU A N 1
ATOM 1668 C CA . GLU A 1 206 ? 16.524 -6.030 -7.626 1.00 91.00 206 GLU A CA 1
ATOM 1669 C C . GLU A 1 206 ? 17.579 -7.135 -7.474 1.00 91.00 206 GLU A C 1
ATOM 1671 O O . GLU A 1 206 ? 18.356 -7.414 -8.394 1.00 91.00 206 GLU A O 1
ATOM 1676 N N . PHE A 1 207 ? 17.572 -7.828 -6.332 1.00 92.00 207 PHE A N 1
ATOM 1677 C CA . PHE A 1 207 ? 18.403 -9.010 -6.133 1.00 92.00 207 PHE A CA 1
ATOM 1678 C C . PHE A 1 207 ? 18.005 -10.160 -7.064 1.00 92.00 207 PHE A C 1
ATOM 1680 O O . PHE A 1 207 ? 18.876 -10.835 -7.602 1.00 92.00 207 PHE A O 1
ATOM 1687 N N . HIS A 1 208 ? 16.712 -10.389 -7.289 1.00 90.19 208 HIS A N 1
ATOM 1688 C CA . HIS A 1 208 ? 16.241 -11.396 -8.236 1.00 90.19 208 HIS A CA 1
ATOM 1689 C C . HIS A 1 208 ? 16.625 -11.034 -9.679 1.00 90.19 208 HIS A C 1
ATOM 1691 O O . HIS A 1 208 ? 17.151 -11.881 -10.403 1.00 90.19 208 HIS A O 1
ATOM 1697 N N . GLN A 1 209 ? 16.459 -9.766 -10.068 1.00 86.62 209 GLN A N 1
ATOM 1698 C CA . GLN A 1 209 ? 16.851 -9.257 -11.383 1.00 86.62 209 GLN A CA 1
ATOM 1699 C C . GLN A 1 209 ? 18.349 -9.439 -11.660 1.00 86.62 209 GLN A C 1
ATOM 1701 O O . GLN A 1 209 ? 18.725 -9.634 -12.810 1.00 86.62 209 GLN A O 1
ATOM 1706 N N . TYR A 1 210 ? 19.215 -9.443 -10.642 1.00 88.12 210 TYR A N 1
ATOM 1707 C CA . TYR A 1 210 ? 20.645 -9.735 -10.819 1.00 88.12 210 TYR A CA 1
ATOM 1708 C C . TYR A 1 210 ? 20.915 -11.084 -11.507 1.00 88.12 210 TYR A C 1
ATOM 1710 O O . TYR A 1 210 ? 21.894 -11.218 -12.238 1.00 88.12 210 TYR A O 1
ATOM 1718 N N . PHE A 1 211 ? 20.050 -12.078 -11.293 1.00 89.00 211 PHE A N 1
ATOM 1719 C CA . PHE A 1 211 ? 20.187 -13.408 -11.890 1.00 89.00 211 PHE A CA 1
ATOM 1720 C C . PHE A 1 211 ? 19.544 -13.521 -13.278 1.00 89.00 211 PHE A C 1
ATOM 1722 O O . PHE A 1 211 ? 19.626 -14.579 -13.902 1.00 89.00 211 PHE A O 1
ATOM 1729 N N . VAL A 1 212 ? 18.913 -12.452 -13.770 1.00 85.94 212 VAL A N 1
ATOM 1730 C CA . VAL A 1 212 ? 18.236 -12.418 -15.067 1.00 85.94 212 VAL A CA 1
ATOM 1731 C C . VAL A 1 212 ? 19.188 -11.858 -16.137 1.00 85.94 212 VAL A C 1
ATOM 1733 O O . VAL A 1 212 ? 19.736 -10.764 -15.970 1.00 85.94 212 VAL A O 1
ATOM 1736 N N . PRO A 1 213 ? 19.400 -12.565 -17.262 1.00 83.62 213 PRO A N 1
ATOM 1737 C CA . PRO A 1 213 ? 20.232 -12.089 -18.363 1.00 83.62 213 PRO A CA 1
ATOM 1738 C C . PRO A 1 213 ? 19.885 -10.666 -18.838 1.00 83.62 213 PRO A C 1
ATOM 1740 O O . PRO A 1 213 ? 18.735 -10.320 -19.116 1.00 83.62 213 PRO A O 1
ATOM 1743 N N . GLY A 1 214 ? 20.912 -9.820 -18.957 1.00 79.44 214 GLY A N 1
ATOM 1744 C CA . GLY A 1 214 ? 20.772 -8.442 -19.444 1.00 79.44 214 GLY A CA 1
ATOM 1745 C C . GLY A 1 214 ? 20.192 -7.447 -18.430 1.00 79.44 214 GLY A C 1
ATOM 1746 O O . GLY A 1 214 ? 19.989 -6.283 -18.777 1.00 79.44 214 GLY A O 1
ATOM 1747 N N . ARG A 1 215 ? 19.941 -7.869 -17.186 1.00 82.12 215 ARG A N 1
ATOM 1748 C CA . ARG A 1 215 ? 19.560 -6.993 -16.071 1.00 82.12 215 ARG A CA 1
ATOM 1749 C C . ARG A 1 215 ? 20.760 -6.717 -15.163 1.00 82.12 215 ARG A C 1
ATOM 1751 O O . ARG A 1 215 ? 21.782 -7.395 -15.212 1.00 82.12 215 ARG A O 1
ATOM 1758 N N . SER A 1 216 ? 20.648 -5.682 -14.339 1.00 82.81 216 SER A N 1
ATOM 1759 C CA . SER A 1 216 ? 21.670 -5.318 -13.358 1.00 82.81 216 SER A CA 1
ATOM 1760 C C . SER A 1 216 ? 20.988 -4.839 -12.089 1.00 82.81 216 SER A C 1
ATOM 1762 O O . SER A 1 216 ? 20.124 -3.974 -12.191 1.00 82.81 216 SER A O 1
ATOM 1764 N N . CYS A 1 217 ? 21.430 -5.320 -10.932 1.00 85.56 217 CYS A N 1
ATOM 1765 C CA . CYS A 1 217 ? 20.973 -4.815 -9.641 1.00 85.56 217 CYS A CA 1
ATOM 1766 C C . CYS A 1 217 ? 21.449 -3.369 -9.452 1.00 85.56 217 CYS A C 1
ATOM 1768 O O . CYS A 1 217 ? 22.657 -3.104 -9.455 1.00 85.56 217 CYS A O 1
ATOM 1770 N N . LYS A 1 218 ? 20.518 -2.429 -9.271 1.00 87.81 218 LYS A N 1
ATOM 1771 C CA . LYS A 1 218 ? 20.830 -1.010 -9.069 1.00 87.81 218 LYS A CA 1
ATOM 1772 C C . LYS A 1 218 ? 20.188 -0.498 -7.792 1.00 87.81 218 LYS A C 1
ATOM 1774 O O . LYS A 1 218 ? 18.975 -0.461 -7.646 1.00 87.81 218 LYS A O 1
ATOM 1779 N N . PHE A 1 219 ? 21.014 0.047 -6.902 1.00 89.81 219 PHE A N 1
ATOM 1780 C CA . PHE A 1 219 ? 20.525 0.709 -5.689 1.00 89.81 219 PHE A CA 1
ATOM 1781 C C . PHE A 1 219 ? 19.521 1.836 -5.990 1.00 89.81 219 PHE A C 1
ATOM 1783 O O . PHE A 1 219 ? 18.533 1.995 -5.282 1.00 89.81 219 PHE A O 1
ATOM 1790 N N . PHE A 1 220 ? 19.745 2.592 -7.070 1.00 90.06 220 PHE A N 1
ATOM 1791 C CA . PHE A 1 220 ? 18.826 3.650 -7.490 1.00 90.06 220 PHE A CA 1
ATOM 1792 C C . PHE A 1 220 ? 17.425 3.117 -7.829 1.00 90.06 220 PHE A C 1
ATOM 1794 O O . PHE A 1 220 ? 16.444 3.814 -7.592 1.00 90.06 220 PHE A O 1
ATOM 1801 N N . ASP A 1 221 ? 17.324 1.884 -8.325 1.00 88.75 221 ASP A N 1
ATOM 1802 C CA . ASP A 1 221 ? 16.049 1.278 -8.705 1.00 88.75 221 ASP A CA 1
ATOM 1803 C C . ASP A 1 221 ? 15.246 0.910 -7.452 1.00 88.75 221 ASP A C 1
ATOM 1805 O O . ASP A 1 221 ? 14.104 1.346 -7.320 1.00 88.75 221 ASP A O 1
ATOM 1809 N N . VAL A 1 222 ? 15.906 0.333 -6.437 1.00 93.00 222 VAL A N 1
ATOM 1810 C CA . VAL A 1 222 ? 15.329 0.158 -5.089 1.00 93.00 222 VAL A CA 1
ATOM 1811 C C . VAL A 1 222 ? 14.801 1.481 -4.522 1.00 93.00 222 VAL A C 1
ATOM 1813 O O . VAL A 1 222 ? 13.725 1.516 -3.920 1.00 93.00 222 VAL A O 1
ATOM 1816 N N . CYS A 1 223 ? 15.542 2.584 -4.686 1.00 93.69 223 CYS A N 1
ATOM 1817 C CA . CYS A 1 223 ? 15.106 3.898 -4.211 1.00 93.69 223 CYS A CA 1
ATOM 1818 C C . CYS A 1 223 ? 13.855 4.389 -4.943 1.00 93.69 223 CYS A C 1
ATOM 1820 O O . CYS A 1 223 ? 12.916 4.837 -4.286 1.00 93.69 223 CYS A O 1
ATOM 1822 N N . VAL A 1 224 ? 13.828 4.304 -6.276 1.00 92.75 224 VAL A N 1
ATOM 1823 C CA . VAL A 1 224 ? 12.663 4.705 -7.081 1.00 92.75 224 VAL A CA 1
ATOM 1824 C C . VAL A 1 224 ? 11.437 3.891 -6.673 1.00 92.75 224 VAL A C 1
ATOM 1826 O O . VAL A 1 224 ? 10.390 4.469 -6.376 1.00 92.75 224 VAL A O 1
ATOM 1829 N N . ASP A 1 225 ? 11.584 2.580 -6.540 1.00 93.31 225 ASP A N 1
ATOM 1830 C CA . ASP A 1 225 ? 10.496 1.679 -6.169 1.00 93.31 225 ASP A CA 1
ATOM 1831 C C . ASP A 1 225 ? 9.994 1.946 -4.743 1.00 93.31 225 ASP A C 1
ATOM 1833 O O . ASP A 1 225 ? 8.788 2.041 -4.502 1.00 93.31 225 ASP A O 1
ATOM 1837 N N . SER A 1 226 ? 10.906 2.216 -3.804 1.00 94.88 226 SER A N 1
ATOM 1838 C CA . SER A 1 226 ? 10.554 2.624 -2.435 1.00 94.88 226 SER A CA 1
ATOM 1839 C C . SER A 1 226 ? 9.836 3.982 -2.393 1.00 94.88 226 SER A C 1
ATOM 1841 O O . SER A 1 226 ? 8.910 4.182 -1.608 1.00 94.88 226 SER A O 1
ATOM 1843 N N . THR A 1 227 ? 10.209 4.940 -3.252 1.00 95.50 227 THR A N 1
ATOM 1844 C CA . THR A 1 227 ? 9.445 6.199 -3.366 1.00 95.50 227 THR A CA 1
ATOM 1845 C C . THR A 1 227 ? 8.060 5.973 -3.969 1.00 95.50 227 THR A C 1
ATOM 1847 O O . THR A 1 227 ? 7.110 6.654 -3.575 1.00 95.50 227 THR A O 1
ATOM 1850 N N . GLY A 1 228 ? 7.921 4.988 -4.862 1.00 95.94 228 GLY A N 1
ATOM 1851 C CA . GLY A 1 228 ? 6.639 4.523 -5.382 1.00 95.94 228 GLY A CA 1
ATOM 1852 C C . GLY A 1 228 ? 5.730 4.023 -4.266 1.00 95.94 228 GLY A C 1
ATOM 1853 O O . GLY A 1 228 ? 4.607 4.516 -4.131 1.00 95.94 228 GLY A O 1
ATOM 1854 N N . THR A 1 229 ? 6.214 3.117 -3.408 1.00 96.62 229 THR A N 1
ATOM 1855 C CA . THR A 1 229 ? 5.403 2.573 -2.299 1.00 96.62 229 THR A CA 1
ATOM 1856 C C . THR A 1 229 ? 4.943 3.658 -1.341 1.00 96.62 229 THR A C 1
ATOM 1858 O O . THR A 1 229 ? 3.752 3.720 -1.019 1.00 96.62 229 THR A O 1
ATOM 1861 N N . PHE A 1 230 ? 5.849 4.570 -0.988 1.00 95.56 230 PHE A N 1
ATOM 1862 C CA . PHE A 1 230 ? 5.545 5.707 -0.131 1.00 95.56 230 PHE A CA 1
ATOM 1863 C C . PHE A 1 230 ? 4.488 6.630 -0.753 1.00 95.56 230 PHE A C 1
ATOM 1865 O O . PHE A 1 230 ? 3.525 7.025 -0.090 1.00 95.56 230 PHE A O 1
ATOM 1872 N N . PHE A 1 231 ? 4.608 6.938 -2.048 1.00 96.44 231 PHE A N 1
ATOM 1873 C CA . PHE A 1 231 ? 3.604 7.718 -2.769 1.00 96.44 231 PHE A CA 1
ATOM 1874 C C . PHE A 1 231 ? 2.233 7.024 -2.767 1.00 96.44 231 PHE A C 1
ATOM 1876 O O . PHE A 1 231 ? 1.207 7.656 -2.500 1.00 96.44 231 PHE A O 1
ATOM 1883 N N . GLY A 1 232 ? 2.206 5.708 -2.986 1.00 96.44 232 GLY A N 1
ATOM 1884 C CA . GLY A 1 232 ? 0.995 4.897 -2.882 1.00 96.44 232 GLY A CA 1
ATOM 1885 C C . GLY A 1 232 ? 0.345 4.960 -1.496 1.00 96.44 232 GLY A C 1
ATOM 1886 O O . GLY A 1 232 ? -0.875 5.116 -1.384 1.00 96.44 232 GLY A O 1
ATOM 1887 N N . ALA A 1 233 ? 1.148 4.905 -0.432 1.00 94.12 233 ALA A N 1
ATOM 1888 C CA . ALA A 1 233 ? 0.667 5.055 0.937 1.00 94.12 233 ALA A CA 1
ATOM 1889 C C . ALA A 1 233 ? 0.042 6.439 1.174 1.00 94.12 233 ALA A C 1
ATOM 1891 O O . ALA A 1 233 ? -1.077 6.527 1.688 1.00 94.12 233 ALA A O 1
ATOM 1892 N N . LEU A 1 234 ? 0.713 7.515 0.744 1.00 94.38 234 LEU A N 1
ATOM 1893 C CA . LEU A 1 234 ? 0.186 8.880 0.845 1.00 94.38 234 LEU A CA 1
ATOM 1894 C C . LEU A 1 234 ? -1.152 9.033 0.118 1.00 94.38 234 LEU A C 1
ATOM 1896 O O . LEU A 1 234 ? -2.089 9.610 0.674 1.00 94.38 234 LEU A O 1
ATOM 1900 N N . LEU A 1 235 ? -1.277 8.479 -1.091 1.00 95.12 235 LEU A N 1
ATOM 1901 C CA . LEU A 1 235 ? -2.537 8.489 -1.834 1.00 95.12 235 LEU A CA 1
ATOM 1902 C C . LEU A 1 235 ? -3.648 7.757 -1.078 1.00 95.12 235 LEU A C 1
ATOM 1904 O O . LEU A 1 235 ? -4.754 8.288 -0.940 1.00 95.12 235 LEU A O 1
ATOM 1908 N N . PHE A 1 236 ? -3.367 6.558 -0.564 1.00 94.50 236 PHE A N 1
ATOM 1909 C CA . PHE A 1 236 ? -4.348 5.778 0.185 1.00 94.50 236 PHE A CA 1
ATOM 1910 C C . PHE A 1 236 ? -4.856 6.538 1.419 1.00 94.50 236 PHE A C 1
ATOM 1912 O O . PHE A 1 236 ? -6.069 6.711 1.583 1.00 94.50 236 PHE A O 1
ATOM 1919 N N . TRP A 1 237 ? -3.943 7.035 2.257 1.00 90.88 237 TRP A N 1
ATOM 1920 C CA . TRP A 1 237 ? -4.288 7.738 3.494 1.00 90.88 237 TRP A CA 1
ATOM 1921 C C . TRP A 1 237 ? -4.902 9.116 3.240 1.00 90.88 237 TRP A C 1
ATOM 1923 O O . TRP A 1 237 ? -5.859 9.484 3.919 1.00 90.88 237 TRP A O 1
ATOM 1933 N N . GLY A 1 238 ? -4.447 9.843 2.217 1.00 91.00 238 GLY A N 1
ATOM 1934 C CA . GLY A 1 238 ? -5.047 11.111 1.801 1.00 91.00 238 GLY A CA 1
ATOM 1935 C C . GLY A 1 238 ? -6.501 10.941 1.354 1.00 91.00 238 GLY A C 1
ATOM 1936 O O . GLY A 1 238 ? -7.396 11.629 1.849 1.00 91.00 238 GLY A O 1
ATOM 1937 N N . ILE A 1 239 ? -6.778 9.963 0.483 1.00 91.88 239 ILE A N 1
ATOM 1938 C CA . ILE A 1 239 ? -8.149 9.646 0.045 1.00 91.88 239 ILE A CA 1
ATOM 1939 C C . ILE A 1 239 ? -9.005 9.184 1.227 1.00 91.88 239 ILE A C 1
ATOM 1941 O O . ILE A 1 239 ? -10.182 9.550 1.330 1.00 91.88 239 ILE A O 1
ATOM 1945 N N . PHE A 1 240 ? -8.437 8.365 2.111 1.00 88.81 240 PHE A N 1
ATOM 1946 C CA . PHE A 1 240 ? -9.120 7.887 3.305 1.00 88.81 240 PHE A CA 1
ATOM 1947 C C . PHE A 1 240 ? -9.540 9.048 4.214 1.00 88.81 240 PHE A C 1
ATOM 1949 O O . PHE A 1 240 ? -10.723 9.171 4.537 1.00 88.81 240 PHE A O 1
ATOM 1956 N N . HIS A 1 241 ? -8.610 9.950 4.528 1.00 87.12 241 HIS A N 1
ATOM 1957 C CA . HIS A 1 241 ? -8.852 11.107 5.381 1.00 87.12 241 HIS A CA 1
ATOM 1958 C C . HIS A 1 241 ? -9.926 12.041 4.799 1.00 87.12 241 HIS A C 1
ATOM 1960 O O . HIS A 1 241 ? -10.874 12.421 5.491 1.00 87.12 241 HIS A O 1
ATOM 1966 N N . LEU A 1 242 ? -9.868 12.333 3.493 1.00 89.44 242 LEU A N 1
ATOM 1967 C CA . LEU A 1 242 ? -10.889 13.139 2.809 1.00 89.44 242 LEU A CA 1
ATOM 1968 C C . LEU A 1 242 ? -12.286 12.498 2.878 1.00 89.44 242 LEU A C 1
ATOM 1970 O O . LEU A 1 242 ? -13.303 13.186 3.029 1.00 89.44 242 LEU A O 1
ATOM 1974 N N . ARG A 1 243 ? -12.362 11.165 2.777 1.00 88.69 243 ARG A N 1
ATOM 1975 C CA . ARG A 1 243 ? -13.626 10.423 2.894 1.00 88.69 243 ARG A CA 1
ATOM 1976 C C . ARG A 1 243 ? -14.178 10.441 4.314 1.00 88.69 243 ARG A C 1
ATOM 1978 O O . ARG A 1 243 ? -15.401 10.510 4.463 1.00 88.69 243 ARG A O 1
ATOM 1985 N N . GLU A 1 244 ? -13.326 10.373 5.332 1.00 83.12 244 GLU A N 1
ATOM 1986 C CA . GLU A 1 244 ? -13.753 10.468 6.730 1.00 83.12 244 GLU A CA 1
ATOM 1987 C C . GLU A 1 244 ? -14.281 11.860 7.063 1.00 83.12 244 GLU A C 1
ATOM 1989 O O . GLU A 1 244 ? -15.429 11.958 7.500 1.00 83.12 244 GLU A O 1
ATOM 1994 N N . GLN A 1 245 ? -13.562 12.925 6.697 1.00 83.31 245 GLN A N 1
ATOM 1995 C CA . GLN A 1 245 ? -14.050 14.295 6.892 1.00 83.31 245 GLN A CA 1
ATOM 1996 C C .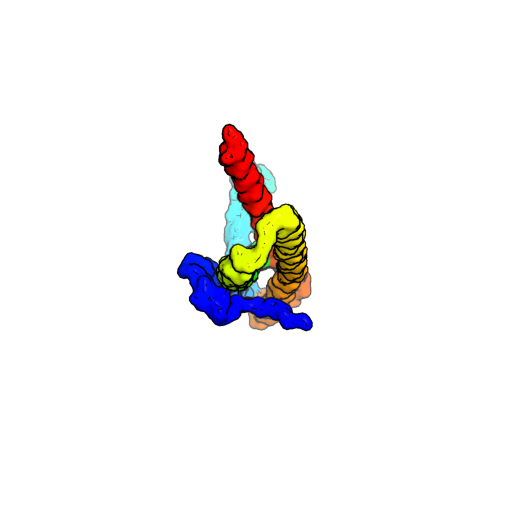 GLN A 1 245 ? -15.430 14.509 6.254 1.00 83.31 245 GLN A C 1
ATOM 1998 O O . GLN A 1 245 ? -16.339 15.078 6.862 1.00 83.31 245 GLN A O 1
ATOM 2003 N N . LYS A 1 246 ? -15.638 14.015 5.026 1.00 86.75 246 LYS A N 1
ATOM 2004 C CA . LYS A 1 246 ? -16.937 14.134 4.345 1.00 86.75 246 LYS A CA 1
ATOM 2005 C C . LYS A 1 246 ? -18.045 13.349 5.057 1.00 86.75 246 LYS A C 1
ATOM 2007 O O . LYS A 1 246 ? -19.201 13.774 5.042 1.00 86.75 246 LYS A O 1
ATOM 2012 N N . ARG A 1 247 ? -17.728 12.203 5.668 1.00 84.19 247 ARG A N 1
ATOM 2013 C CA . ARG A 1 247 ? -18.690 11.404 6.450 1.00 84.19 247 ARG A CA 1
ATOM 2014 C C . ARG A 1 247 ? -19.056 12.083 7.764 1.00 84.19 247 ARG A C 1
ATOM 2016 O O . ARG A 1 247 ? -20.224 12.038 8.143 1.00 84.19 247 ARG A O 1
ATOM 2023 N N . GLU A 1 248 ? -18.097 12.705 8.435 1.00 80.75 248 GLU A N 1
ATOM 2024 C CA . GLU A 1 248 ? -18.326 13.440 9.680 1.00 80.75 248 GLU A CA 1
ATOM 2025 C C . GLU A 1 248 ? -19.200 14.670 9.460 1.00 80.75 248 GLU A C 1
ATOM 2027 O O . GLU A 1 248 ? -20.203 14.824 10.156 1.00 80.75 248 GLU A O 1
ATOM 2032 N N . ARG A 1 249 ? -18.909 15.472 8.425 1.00 85.06 249 ARG A N 1
ATOM 2033 C CA . ARG A 1 249 ? -19.745 16.624 8.043 1.00 85.06 249 ARG A CA 1
ATOM 2034 C C . ARG A 1 249 ? -21.203 16.210 7.818 1.00 85.06 249 ARG A C 1
ATOM 2036 O O . ARG A 1 249 ? -22.101 16.768 8.441 1.00 85.06 249 ARG A O 1
ATOM 2043 N N . LYS A 1 250 ? -21.437 15.135 7.052 1.00 86.31 250 LYS A N 1
ATOM 2044 C CA . LYS A 1 250 ? -22.788 14.578 6.846 1.00 86.31 250 LYS A CA 1
ATOM 2045 C C . LYS A 1 250 ? -23.460 14.117 8.144 1.00 86.31 250 LYS A C 1
ATOM 2047 O O . LYS A 1 250 ? -24.659 14.314 8.313 1.00 86.31 250 LYS A O 1
ATOM 2052 N N . ARG A 1 251 ? -22.725 13.487 9.070 1.00 83.00 251 ARG A N 1
ATOM 2053 C CA . ARG A 1 251 ? -23.280 13.072 10.376 1.00 83.00 251 ARG A CA 1
ATOM 2054 C C . ARG A 1 251 ? -23.696 14.277 11.217 1.00 83.00 251 ARG A C 1
ATOM 2056 O O . ARG A 1 251 ? -24.755 14.236 11.840 1.00 83.00 251 ARG A O 1
ATOM 2063 N N . GLN A 1 252 ? -22.890 15.336 11.220 1.00 81.19 252 GLN A N 1
ATOM 2064 C CA . GLN A 1 252 ? -23.205 16.576 11.927 1.00 81.19 252 GLN A CA 1
ATOM 2065 C C . GLN A 1 252 ? -24.430 17.272 11.320 1.00 81.19 252 GLN A C 1
ATOM 2067 O O . GLN A 1 252 ? -25.298 17.713 12.066 1.00 81.19 252 GLN A O 1
ATOM 2072 N N . GLU A 1 253 ? -24.548 17.314 9.991 1.00 85.62 253 GLU A N 1
ATOM 2073 C CA . GLU A 1 253 ? -25.728 17.843 9.289 1.00 85.62 253 GLU A CA 1
ATOM 2074 C C . GLU A 1 253 ? -27.009 17.082 9.665 1.00 85.62 253 GLU A C 1
ATOM 2076 O O . GLU A 1 253 ? -28.006 17.699 10.039 1.00 85.62 253 GLU A O 1
ATOM 2081 N N . ILE A 1 254 ? -26.974 15.743 9.645 1.00 86.31 254 ILE A N 1
ATOM 2082 C CA . ILE A 1 254 ? -28.114 14.903 10.051 1.00 86.31 254 ILE A CA 1
ATOM 2083 C C . ILE A 1 254 ? -28.468 15.141 11.525 1.00 86.31 254 ILE A C 1
ATOM 2085 O O . ILE A 1 254 ? -29.642 15.288 11.858 1.00 86.31 254 ILE A O 1
ATOM 2089 N N . SER A 1 255 ? -27.469 15.224 12.412 1.00 77.69 255 SER A N 1
ATOM 2090 C CA . SER A 1 255 ? -27.708 15.489 13.835 1.00 77.69 255 SER A CA 1
ATOM 2091 C C . SER A 1 255 ? -28.288 16.879 14.088 1.00 77.69 255 SER A C 1
ATOM 2093 O O . SER A 1 255 ? -29.090 17.016 15.007 1.00 77.69 255 SER A O 1
ATOM 2095 N N . LYS A 1 256 ? -27.891 17.898 13.316 1.00 79.62 256 LYS A N 1
ATOM 2096 C CA . LYS A 1 256 ? -28.479 19.242 13.397 1.00 79.62 256 LYS A CA 1
ATOM 2097 C C . LYS A 1 256 ? -29.931 19.224 12.922 1.00 79.62 256 LYS A C 1
ATOM 2099 O O . LYS A 1 256 ? -30.784 19.777 13.602 1.00 79.62 256 LYS A O 1
ATOM 2104 N N . LYS A 1 257 ? -30.224 18.515 11.826 1.00 75.69 257 LYS A N 1
ATOM 2105 C CA . LYS A 1 257 ? -31.586 18.372 11.290 1.00 75.69 257 LYS A CA 1
ATOM 2106 C C . LYS A 1 257 ? -32.526 17.596 12.217 1.00 75.69 257 LYS A C 1
ATOM 2108 O O . LYS A 1 257 ? -33.706 17.883 12.238 1.00 75.69 257 LYS A O 1
ATOM 2113 N N . SER A 1 258 ? -32.014 16.634 12.984 1.00 70.31 258 SER A N 1
ATOM 2114 C CA . SER A 1 258 ? -32.805 15.884 13.974 1.00 70.31 258 SER A CA 1
ATOM 2115 C C . SER A 1 258 ? -33.111 16.670 15.257 1.00 70.31 258 SER A C 1
ATOM 2117 O O . SER A 1 258 ? -33.923 16.205 16.053 1.00 70.31 258 SER A O 1
ATOM 2119 N N . LYS A 1 259 ? -32.411 17.783 15.509 1.00 70.31 259 LYS A N 1
ATOM 2120 C CA . LYS A 1 259 ? -32.597 18.640 16.693 1.00 70.31 259 LYS A CA 1
ATOM 2121 C C . LYS A 1 259 ? -33.413 19.906 16.393 1.00 70.31 259 LYS A C 1
ATOM 2123 O O . LYS A 1 259 ? -33.719 20.633 17.332 1.00 70.31 259 LYS A O 1
ATOM 2128 N N . SER A 1 260 ? -33.693 20.171 15.116 1.00 57.44 260 SER A N 1
ATOM 2129 C CA . SER A 1 260 ? -34.566 21.245 14.627 1.00 57.44 260 SER A CA 1
ATOM 2130 C C . SER A 1 260 ? -35.945 20.692 14.316 1.00 57.44 260 SER A C 1
ATOM 2132 O O . SER A 1 260 ? -36.863 21.535 14.284 1.00 57.44 260 SER A O 1
#

Sequence (260 aa):
MRGLPFYVKREAFARADTRQRVAYILSAVLVITMLCVIFRFSAADATHSSHLSEGVCIRLVRELNSVFPEQFPKEKLVKVAEAIEYPIRKCAHFTEYAVLGITVNLYLWMCYRMEMLLSRKKKAKDIQRTEEKLQKTVKQKAVVQENVLPEIRNIKEKVTAQESATQETEIARQTVENTEQKMELSIWNFIIRAEIFCALYACSDEFHQYFVPGRSCKFFDVCVDSTGTFFGALLFWGIFHLREQKRERKRQEISKKSKS

pLDDT: mean 79.44, std 13.25, range [37.34, 97.56]

Radius of gyration: 29.76 Å; chains: 1; bounding box: 60×37×97 Å

Organism: NCBI:txid39488